Protein AF-A0A433BZ21-F1 (afdb_monomer)

Sequence (227 aa):
MKMHNERLARRAALKAALAFAAAGSLPGCGLFTRRPSPVCPNSPEVSRIGTPLTIDAHCHVFNGSDLQVNGFVTQILARQSGAIGIGARAIGPLLQGLGWTLAPSGQAERQKLVELGRDLQSCAPEEHGRRLQNLRDEAYKAGRSTLQMALANSPELQQFKQQMQIQGMDLNMDAVSLARLQLIGDIERLAPTASEYKQSRAGSDIRLMAHQRSAQGIEVAPEKWSS

Solvent-accessible surface area (backbone atoms only — not comparable to full-atom values): 13836 Å² total; per-residue (Å²): 126,71,75,63,55,57,59,52,53,52,53,52,51,52,53,51,53,52,53,57,54,49,64,74,63,60,83,78,80,88,83,80,84,81,80,93,79,70,93,30,96,65,38,88,83,59,63,68,92,89,63,89,86,79,80,90,72,91,69,87,81,68,54,37,82,80,45,56,43,29,56,51,26,49,65,54,45,30,67,40,76,66,70,59,8,48,50,26,55,70,43,15,63,52,52,30,56,45,32,61,73,64,52,69,52,72,66,58,47,51,52,52,51,53,53,50,49,60,56,44,50,72,50,49,68,67,59,51,51,53,49,53,49,49,53,47,36,52,53,41,44,52,50,51,54,48,53,49,48,45,51,71,68,31,65,68,57,44,51,52,53,51,49,45,68,73,71,43,83,62,92,80,62,51,74,61,58,49,51,51,52,48,50,53,54,50,62,73,63,53,53,91,42,50,66,55,39,50,53,54,50,71,72,46,72,79,63,78,72,71,70,66,71,81,73,67,78,83,80,74,76,83,83,82,80,80,131

Foldseek 3Di:
DVVVVVVVVVVVVVVVVVVVVVVVVPDDDDPPDDDDDDQAPQDPPGDDDPDDPDDPDPDDPDQLVVDLQLCCLQVPQLPDDDPRVLLSNLCSVLVSQCSNPQRDDPVVVVVVSVVVRVVSNVPDPVVVVVVVQVVQFVSVQSSLVSSVVSCVPDPVLVVLVVCCVVVPPDPPDDSSSVSSVVSSVCSVPQDNGPVVNVVVVVVPPCPPPPPVVVPDDPPPDDDDDDD

Mean predicted aligned error: 13.94 Å

pLDDT: mean 72.66, std 15.33, range [39.75, 93.88]

Structure (mmCIF, N/CA/C/O backbone):
data_AF-A0A433BZ21-F1
#
_entry.id   AF-A0A433BZ21-F1
#
loop_
_atom_site.group_PDB
_atom_site.id
_atom_site.type_symbol
_atom_site.label_atom_id
_atom_site.label_alt_id
_atom_site.label_comp_id
_atom_site.label_asym_id
_atom_site.label_entity_id
_atom_site.label_seq_id
_atom_site.pdbx_PDB_ins_code
_atom_site.Cartn_x
_atom_site.Cartn_y
_atom_site.Cartn_z
_atom_site.occupancy
_atom_site.B_iso_or_equiv
_atom_site.auth_seq_id
_atom_site.auth_comp_id
_atom_site.auth_asym_id
_atom_site.auth_atom_id
_atom_site.pdbx_PDB_model_num
ATOM 1 N N . MET A 1 1 ? -31.640 -50.778 13.784 1.00 55.94 1 MET A N 1
ATOM 2 C CA . MET A 1 1 ? -30.882 -49.506 13.915 1.00 55.94 1 MET A CA 1
ATOM 3 C C . MET A 1 1 ? -29.440 -49.517 13.374 1.00 55.94 1 MET A C 1
ATOM 5 O O . MET A 1 1 ? -28.873 -48.441 13.279 1.00 55.94 1 MET A O 1
ATOM 9 N N . LYS A 1 2 ? -28.835 -50.646 12.952 1.00 54.22 2 LYS A N 1
ATOM 10 C CA . LYS A 1 2 ? -27.444 -50.656 12.426 1.00 54.22 2 LYS A CA 1
ATOM 11 C C . LYS A 1 2 ? -27.272 -50.107 10.994 1.00 54.22 2 LYS A C 1
ATOM 13 O O . LYS A 1 2 ? -26.268 -49.466 10.718 1.00 54.22 2 LYS A O 1
ATOM 18 N N . MET A 1 3 ? -28.267 -50.250 10.112 1.00 54.97 3 MET A N 1
ATOM 19 C CA . MET A 1 3 ? -28.145 -49.832 8.699 1.00 54.97 3 MET A CA 1
ATOM 20 C C . MET A 1 3 ? -28.116 -48.309 8.459 1.00 54.97 3 MET A C 1
ATOM 22 O O . MET A 1 3 ? -27.710 -47.864 7.386 1.00 54.97 3 MET A O 1
ATOM 26 N N . HIS A 1 4 ? -28.539 -47.485 9.425 1.00 59.00 4 HIS A N 1
ATOM 27 C CA . HIS A 1 4 ? -28.580 -46.029 9.237 1.00 59.00 4 HIS A CA 1
ATOM 28 C C . HIS A 1 4 ? -27.201 -45.364 9.409 1.00 59.00 4 HIS A C 1
ATOM 30 O O . HIS A 1 4 ? -26.922 -4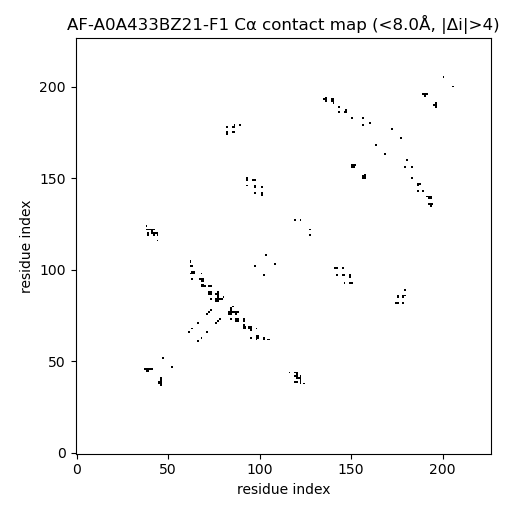4.360 8.749 1.00 59.00 4 HIS A O 1
ATOM 36 N N . ASN A 1 5 ? -26.317 -45.965 10.217 1.00 64.00 5 ASN A N 1
ATOM 37 C CA . ASN A 1 5 ? -24.967 -45.455 10.475 1.00 64.00 5 ASN A CA 1
ATOM 38 C C . ASN A 1 5 ? -24.015 -45.656 9.289 1.00 64.00 5 ASN A C 1
ATOM 40 O O . ASN A 1 5 ? -23.209 -44.775 8.995 1.00 64.00 5 ASN A O 1
ATOM 44 N N . GLU A 1 6 ? -24.149 -46.753 8.541 1.00 71.00 6 GLU A N 1
ATOM 45 C CA . GLU A 1 6 ? -23.286 -47.026 7.382 1.00 71.00 6 GLU A CA 1
ATOM 46 C C . GLU A 1 6 ? -23.509 -46.027 6.238 1.00 71.00 6 GLU A C 1
ATOM 48 O O . GLU A 1 6 ? -22.564 -45.602 5.568 1.00 71.00 6 GLU A O 1
ATOM 53 N N . ARG A 1 7 ? -24.754 -45.571 6.043 1.00 72.50 7 ARG A N 1
ATOM 54 C CA . ARG A 1 7 ? -25.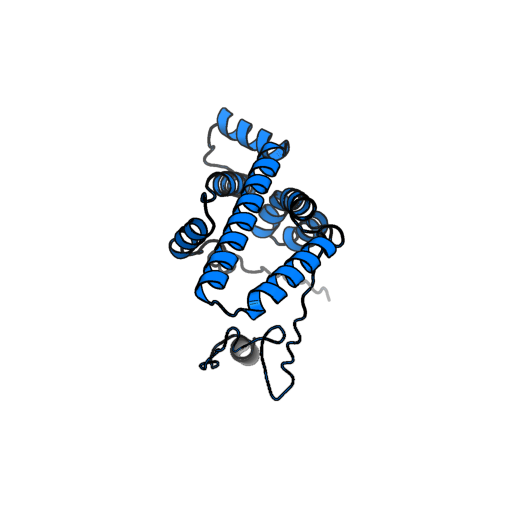087 -44.566 5.019 1.00 72.50 7 ARG A CA 1
ATOM 55 C C . ARG A 1 7 ? -24.524 -43.182 5.356 1.00 72.50 7 ARG A C 1
ATOM 57 O O . ARG A 1 7 ? -24.105 -42.464 4.447 1.00 72.50 7 ARG A O 1
ATOM 64 N N . LEU A 1 8 ? -24.494 -42.814 6.639 1.00 73.81 8 LEU A N 1
ATOM 65 C CA . LEU A 1 8 ? -23.914 -41.552 7.111 1.00 73.81 8 LEU A CA 1
ATOM 66 C C . LEU A 1 8 ? -22.383 -41.572 7.007 1.00 73.81 8 LEU A C 1
ATOM 68 O O . LEU A 1 8 ? -21.804 -40.632 6.461 1.00 73.81 8 LEU A O 1
ATOM 72 N N . ALA A 1 9 ? -21.743 -42.675 7.410 1.00 76.94 9 ALA A N 1
ATOM 73 C CA . ALA A 1 9 ? -20.295 -42.853 7.303 1.00 76.94 9 ALA A CA 1
ATOM 74 C C . ALA A 1 9 ? -19.806 -42.810 5.843 1.00 76.94 9 ALA A C 1
ATOM 76 O O . ALA A 1 9 ? -18.832 -42.127 5.530 1.00 76.94 9 ALA A O 1
ATOM 77 N N . ARG A 1 10 ? -20.532 -43.450 4.914 1.00 77.81 10 ARG A N 1
ATOM 78 C CA . ARG A 1 10 ? -20.194 -43.440 3.480 1.00 77.81 10 ARG A CA 1
ATOM 79 C C . ARG A 1 10 ? -20.296 -42.044 2.858 1.00 77.81 10 ARG A C 1
ATOM 81 O O . ARG A 1 10 ? -19.448 -41.666 2.053 1.00 77.81 10 ARG A O 1
ATOM 88 N N . ARG A 1 11 ? -21.313 -41.260 3.233 1.00 76.69 11 ARG A N 1
ATOM 89 C CA . ARG A 1 11 ? -21.468 -39.870 2.763 1.00 76.69 11 ARG A CA 1
ATOM 90 C C . ARG A 1 11 ? -20.394 -38.948 3.342 1.00 76.69 11 ARG A C 1
ATOM 92 O O . ARG A 1 11 ? -19.911 -38.082 2.619 1.00 76.69 11 ARG A O 1
ATOM 99 N N . ALA A 1 12 ? -20.002 -39.142 4.601 1.00 75.69 12 ALA A N 1
ATOM 100 C CA . ALA A 1 12 ? -18.903 -38.400 5.216 1.00 75.69 12 ALA A CA 1
ATOM 101 C C . ALA A 1 12 ? -17.559 -38.709 4.533 1.00 75.69 12 ALA A C 1
ATOM 103 O O . ALA A 1 12 ? -16.829 -37.785 4.181 1.00 75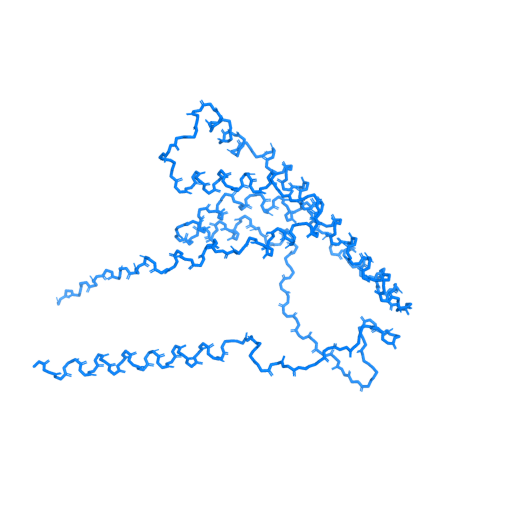.69 12 ALA A O 1
ATOM 104 N N . ALA A 1 13 ? -17.284 -39.985 4.245 1.00 79.56 13 ALA A N 1
ATOM 105 C CA . ALA A 1 13 ? -16.077 -40.407 3.535 1.00 79.56 13 ALA A CA 1
ATOM 106 C C . ALA A 1 13 ? -16.004 -39.846 2.101 1.00 79.56 13 ALA A C 1
ATOM 108 O O . ALA A 1 13 ? -14.962 -39.345 1.690 1.00 79.56 13 ALA A O 1
ATOM 109 N N . LEU A 1 14 ? -17.119 -39.853 1.357 1.00 78.94 14 LEU A N 1
ATOM 110 C CA . LEU A 1 14 ? -17.184 -39.268 0.009 1.00 78.94 14 LEU A CA 1
ATOM 111 C C . LEU A 1 14 ? -16.965 -37.749 0.013 1.00 78.94 14 LEU A C 1
ATOM 113 O O . LEU A 1 14 ? -16.258 -37.234 -0.849 1.00 78.94 14 LEU A O 1
ATOM 117 N N . LYS A 1 15 ? -17.525 -37.031 0.995 1.00 79.00 15 LYS A N 1
ATOM 118 C CA . LYS A 1 15 ? -17.296 -35.585 1.155 1.00 79.00 15 LYS A CA 1
ATOM 119 C C . LYS A 1 15 ? -15.843 -35.274 1.518 1.00 79.00 15 LYS A C 1
ATOM 121 O O . LYS A 1 15 ? -15.283 -34.327 0.975 1.00 79.00 15 LYS A O 1
ATOM 126 N N . ALA A 1 16 ? -15.227 -36.082 2.380 1.00 73.56 16 ALA A N 1
ATOM 127 C CA . ALA A 1 16 ? -13.814 -35.943 2.722 1.00 73.56 16 ALA A CA 1
ATOM 128 C C . ALA A 1 16 ? -12.914 -36.190 1.499 1.00 73.56 16 ALA A C 1
ATOM 130 O O . ALA A 1 16 ? -12.033 -35.384 1.219 1.00 73.56 16 ALA A O 1
ATOM 131 N N . ALA A 1 17 ? -13.182 -37.238 0.715 1.00 72.81 17 ALA A N 1
ATOM 132 C CA . ALA A 1 17 ? -12.420 -37.542 -0.497 1.00 72.81 17 ALA A CA 1
ATOM 133 C C . ALA A 1 17 ? -12.512 -36.424 -1.553 1.00 72.81 17 ALA A C 1
ATOM 135 O O . ALA A 1 17 ? -11.497 -36.038 -2.130 1.00 72.81 17 ALA A O 1
ATOM 136 N N . LEU A 1 18 ? -13.704 -35.851 -1.761 1.00 70.06 18 LEU A N 1
ATOM 137 C CA . LEU A 1 18 ? -13.898 -34.709 -2.663 1.00 70.06 18 LEU A CA 1
ATOM 138 C C . LEU A 1 18 ? -13.194 -33.437 -2.167 1.00 70.06 18 LEU A C 1
ATOM 140 O O . LEU A 1 18 ? -12.632 -32.708 -2.979 1.00 70.06 18 LEU A O 1
ATOM 144 N N . ALA A 1 19 ? -13.174 -33.188 -0.854 1.00 66.06 19 ALA A N 1
ATOM 145 C CA . ALA A 1 19 ? -12.464 -32.047 -0.276 1.00 66.06 19 ALA A CA 1
ATOM 146 C C . ALA A 1 19 ? -10.936 -32.171 -0.429 1.00 66.06 19 ALA A C 1
ATOM 148 O O . ALA A 1 19 ? -10.277 -31.191 -0.770 1.00 66.06 19 ALA A O 1
ATOM 149 N N . PHE A 1 20 ? -10.376 -33.373 -0.252 1.00 63.97 20 PHE A N 1
ATOM 150 C CA . PHE A 1 20 ? -8.946 -33.622 -0.468 1.00 63.97 20 PHE A CA 1
ATOM 151 C C . PHE A 1 20 ? -8.551 -33.560 -1.950 1.00 63.97 20 PHE A C 1
ATOM 153 O O . PHE A 1 20 ? -7.502 -33.008 -2.275 1.00 63.97 20 PHE A O 1
ATOM 160 N N . ALA A 1 21 ? -9.400 -34.054 -2.857 1.00 59.75 21 ALA A N 1
ATOM 161 C CA . ALA A 1 21 ? -9.164 -33.952 -4.298 1.00 59.75 21 ALA A CA 1
ATOM 162 C C . ALA A 1 21 ? -9.232 -32.496 -4.793 1.00 59.75 21 ALA A C 1
ATOM 164 O O . ALA A 1 21 ? -8.367 -32.066 -5.551 1.00 59.75 21 ALA A O 1
ATOM 165 N N . ALA A 1 22 ? -10.203 -31.713 -4.309 1.00 58.50 22 ALA A N 1
ATOM 166 C CA . ALA A 1 22 ? -10.328 -30.296 -4.649 1.00 58.50 22 ALA A CA 1
ATOM 167 C C . ALA A 1 22 ? -9.190 -29.441 -4.058 1.00 58.50 22 ALA A C 1
ATOM 169 O O . ALA A 1 22 ? -8.760 -28.476 -4.687 1.00 58.50 22 ALA A O 1
ATOM 170 N N . ALA A 1 23 ? -8.653 -29.807 -2.889 1.00 56.72 23 ALA A N 1
ATOM 171 C CA . ALA A 1 23 ? -7.499 -29.132 -2.293 1.00 56.72 23 ALA A CA 1
ATOM 172 C C . ALA A 1 23 ? -6.192 -29.359 -3.079 1.00 56.72 23 ALA A C 1
ATOM 174 O O . ALA A 1 23 ? -5.307 -28.510 -3.036 1.00 56.72 23 ALA A O 1
ATOM 175 N N . GLY A 1 24 ? -6.081 -30.464 -3.826 1.00 54.41 24 GLY A N 1
ATOM 176 C CA . GLY A 1 24 ? -4.952 -30.727 -4.726 1.00 54.41 24 GLY A CA 1
ATOM 177 C C . GLY A 1 24 ? -5.045 -30.026 -6.089 1.00 54.41 24 GLY A C 1
ATOM 178 O O . GLY A 1 24 ? -4.041 -29.947 -6.794 1.00 54.41 24 GLY A O 1
ATOM 179 N N . SER A 1 25 ? -6.228 -29.519 -6.464 1.00 52.19 25 SER A N 1
ATOM 180 C CA . SER A 1 25 ? -6.505 -28.923 -7.782 1.00 52.19 25 SER A CA 1
ATOM 181 C C . SER A 1 25 ? -6.913 -27.447 -7.745 1.00 52.19 25 SER A C 1
ATOM 183 O O . SER A 1 25 ? -7.113 -26.853 -8.805 1.00 52.19 25 SER A O 1
ATOM 185 N N . LEU A 1 26 ? -7.044 -26.833 -6.565 1.00 51.03 26 LEU A N 1
ATOM 186 C CA . LEU A 1 26 ? -7.110 -25.375 -6.465 1.00 51.03 26 LEU A CA 1
ATOM 187 C C . LEU A 1 26 ? -5.694 -24.828 -6.738 1.00 51.03 26 LEU A C 1
ATOM 189 O O . LEU A 1 26 ? -4.740 -25.203 -6.058 1.00 51.03 26 LEU A O 1
ATOM 193 N N . PRO A 1 27 ? -5.521 -24.032 -7.799 1.00 50.81 27 PRO A N 1
ATOM 194 C CA . PRO A 1 27 ? -4.265 -23.910 -8.521 1.00 50.81 27 PRO A CA 1
ATOM 195 C C . PRO A 1 27 ? -3.257 -23.073 -7.735 1.00 50.81 27 PRO A C 1
ATOM 197 O O . PRO A 1 27 ? -3.529 -21.933 -7.371 1.00 50.81 27 PRO A O 1
ATOM 200 N N . GLY A 1 28 ? -2.059 -23.610 -7.524 1.00 50.56 28 GLY A N 1
ATOM 201 C CA . GLY A 1 28 ? -0.950 -22.800 -7.036 1.00 50.56 28 GLY A CA 1
ATOM 202 C C . GLY A 1 28 ? 0.257 -23.608 -6.587 1.00 50.56 28 GLY A C 1
ATOM 203 O O . GLY A 1 28 ? 0.399 -23.916 -5.413 1.00 50.56 28 GLY A O 1
ATOM 204 N N . CYS A 1 29 ? 1.183 -23.857 -7.513 1.00 52.25 29 CYS A N 1
ATOM 205 C CA . CYS A 1 29 ? 2.619 -23.961 -7.206 1.00 52.25 29 CYS A CA 1
ATOM 206 C C . CYS A 1 29 ? 3.206 -25.274 -6.640 1.00 52.25 29 CYS A C 1
ATOM 208 O O . CYS A 1 29 ? 4.316 -25.238 -6.120 1.00 52.25 29 CYS A O 1
ATOM 210 N N . GLY A 1 30 ? 2.576 -26.442 -6.802 1.00 47.75 30 GLY A N 1
ATOM 211 C CA . GLY A 1 30 ? 3.192 -27.714 -6.365 1.00 47.75 30 GLY A CA 1
ATOM 212 C C . GLY A 1 30 ? 4.237 -28.324 -7.322 1.00 47.75 30 GLY A C 1
ATOM 213 O O . GLY A 1 30 ? 5.209 -28.925 -6.877 1.00 47.75 30 GLY A O 1
ATOM 214 N N . LEU A 1 31 ? 4.059 -28.173 -8.642 1.00 53.06 31 LEU A N 1
ATOM 215 C CA . LEU A 1 31 ? 4.853 -28.878 -9.674 1.00 53.06 31 LEU A CA 1
ATOM 216 C C . LEU A 1 31 ? 5.542 -27.932 -10.681 1.00 53.06 31 LEU A C 1
ATOM 218 O O . LEU A 1 31 ? 6.129 -28.376 -11.666 1.00 53.06 31 LEU A O 1
ATOM 222 N N . PHE A 1 32 ? 5.510 -26.621 -10.420 1.00 47.88 32 PHE A N 1
ATOM 223 C CA . PHE A 1 32 ? 6.107 -25.580 -11.263 1.00 47.88 32 PHE A CA 1
ATOM 224 C C . PHE A 1 32 ? 7.545 -25.264 -10.832 1.00 47.88 32 PHE A C 1
ATOM 226 O O . PHE A 1 32 ? 7.843 -24.194 -10.308 1.00 47.88 32 PHE A O 1
ATOM 233 N N . THR A 1 33 ? 8.461 -26.202 -11.057 1.00 58.97 33 THR A N 1
ATOM 234 C CA . THR A 1 33 ? 9.902 -25.984 -10.876 1.00 58.97 33 THR A CA 1
ATOM 235 C C . THR A 1 33 ? 10.608 -25.929 -12.232 1.00 58.97 33 THR A C 1
ATOM 237 O O . THR A 1 33 ? 11.111 -26.943 -12.703 1.00 58.97 33 THR A O 1
ATOM 240 N N . ARG A 1 34 ? 10.639 -24.740 -12.871 1.00 48.78 34 ARG A N 1
ATOM 241 C CA . ARG A 1 34 ? 11.673 -24.215 -13.818 1.00 48.78 34 ARG A CA 1
ATOM 242 C C . ARG A 1 34 ? 11.108 -23.066 -14.661 1.00 48.78 34 ARG A C 1
ATOM 244 O O . ARG A 1 34 ? 9.951 -23.108 -15.043 1.00 48.78 34 ARG A O 1
ATOM 251 N N . ARG A 1 35 ? 11.869 -22.081 -15.135 1.00 52.66 35 ARG A N 1
ATOM 252 C CA . ARG A 1 35 ? 13.060 -21.336 -14.674 1.00 52.66 35 ARG A CA 1
ATOM 253 C C . ARG A 1 35 ? 12.881 -19.994 -15.420 1.00 52.66 35 ARG A C 1
ATOM 255 O O . ARG A 1 35 ? 13.069 -19.991 -16.635 1.00 52.66 35 ARG A O 1
ATOM 262 N N . PRO A 1 36 ? 12.416 -18.905 -14.787 1.00 54.38 36 PRO A N 1
ATOM 263 C CA . PRO A 1 36 ? 12.226 -17.642 -15.492 1.00 54.38 36 PRO A CA 1
ATOM 264 C C . PRO A 1 36 ? 13.575 -16.946 -15.686 1.00 54.38 36 PRO A C 1
ATOM 266 O O . PRO A 1 36 ? 14.290 -16.702 -14.721 1.00 54.38 36 PRO A O 1
ATOM 269 N N . SER A 1 37 ? 13.925 -16.636 -16.930 1.00 53.91 37 SER A N 1
ATOM 270 C CA . SER A 1 37 ? 14.898 -15.598 -17.297 1.00 53.91 37 SER A CA 1
ATOM 271 C C . SER A 1 37 ? 14.795 -15.436 -18.815 1.00 53.91 37 SER A C 1
ATOM 273 O O . SER A 1 37 ? 14.956 -16.443 -19.510 1.00 53.91 37 SER A O 1
ATOM 275 N N . PRO A 1 38 ? 14.458 -14.248 -19.350 1.00 54.09 38 PRO A N 1
ATOM 276 C CA . PRO A 1 38 ? 15.335 -13.096 -19.136 1.00 54.09 38 PRO A CA 1
ATOM 277 C C . PRO A 1 38 ? 14.652 -11.725 -18.969 1.00 54.09 38 PRO A C 1
ATOM 279 O O . PRO A 1 38 ? 13.695 -11.386 -19.660 1.00 54.09 38 PRO A O 1
ATOM 282 N N . VAL A 1 39 ? 15.222 -10.897 -18.088 1.00 53.50 39 VAL A N 1
ATOM 283 C CA . VAL A 1 39 ? 14.921 -9.462 -17.990 1.00 53.50 39 VAL A CA 1
ATOM 284 C C . VAL A 1 39 ? 15.774 -8.744 -19.041 1.00 53.50 39 VAL A C 1
ATOM 286 O O . VAL A 1 39 ? 16.975 -8.575 -18.862 1.00 53.50 39 VAL A O 1
ATOM 289 N N . CYS A 1 40 ? 15.109 -8.395 -20.146 1.00 58.06 40 CYS A N 1
ATOM 290 C CA . CYS A 1 40 ? 15.521 -7.498 -21.233 1.00 58.06 40 CYS A CA 1
ATOM 291 C C . CYS A 1 40 ? 16.719 -7.884 -22.134 1.00 58.06 40 CYS A C 1
ATOM 293 O O . CYS A 1 40 ? 17.628 -7.086 -22.265 1.00 58.06 40 CYS A O 1
ATOM 295 N N . PRO A 1 41 ? 16.750 -8.977 -22.914 1.00 61.41 41 PRO A N 1
ATOM 296 C CA . PRO A 1 41 ? 17.862 -9.197 -23.858 1.00 61.41 41 PRO A CA 1
ATOM 297 C C . PRO A 1 41 ? 17.821 -8.298 -25.132 1.00 61.41 41 PRO A C 1
ATOM 299 O O . PRO A 1 41 ? 18.088 -8.779 -26.225 1.00 61.41 41 PRO A O 1
ATOM 302 N N . ASN A 1 42 ? 17.529 -6.995 -24.980 1.00 54.88 42 ASN A N 1
ATOM 303 C CA . ASN A 1 42 ? 17.360 -5.888 -25.953 1.00 54.88 42 ASN A CA 1
ATOM 304 C C . ASN A 1 42 ? 15.914 -5.536 -26.398 1.00 54.88 42 ASN A C 1
ATOM 306 O O . ASN A 1 42 ? 15.713 -4.926 -27.440 1.00 54.88 42 ASN A O 1
ATOM 310 N N . SER A 1 43 ? 14.924 -5.883 -25.563 1.00 53.53 43 SER A N 1
ATOM 311 C CA . SER A 1 43 ? 13.570 -5.293 -25.396 1.00 53.53 43 SER A CA 1
ATOM 312 C C . SER A 1 43 ? 12.804 -4.719 -26.615 1.00 53.53 43 SER A C 1
ATOM 314 O O . SER A 1 43 ? 13.073 -3.607 -27.061 1.00 53.53 43 SER A O 1
ATOM 316 N N . PRO A 1 44 ? 11.691 -5.364 -27.017 1.00 60.56 44 PRO A N 1
ATOM 317 C CA . PRO A 1 44 ? 10.483 -4.656 -27.475 1.00 60.56 44 PRO A CA 1
ATOM 318 C C . PRO A 1 44 ? 9.331 -4.751 -26.441 1.00 60.56 44 PRO A C 1
ATOM 320 O O . PRO A 1 44 ? 8.281 -5.329 -26.694 1.00 60.56 44 PRO A O 1
ATOM 323 N N . GLU A 1 45 ? 9.585 -4.190 -25.252 1.00 56.97 45 GLU A N 1
ATOM 324 C CA . GLU A 1 45 ? 8.772 -4.046 -24.019 1.00 56.97 45 GLU A CA 1
ATOM 325 C C . GLU A 1 45 ? 8.612 -5.220 -23.038 1.00 56.97 45 GLU A C 1
ATOM 327 O O . GLU A 1 45 ? 8.305 -4.946 -21.885 1.00 56.97 45 GLU A O 1
ATOM 332 N N . VAL A 1 46 ? 8.954 -6.477 -23.350 1.00 52.72 46 VAL A N 1
ATOM 333 C CA . VAL A 1 46 ? 9.189 -7.494 -22.276 1.00 52.72 46 VAL A CA 1
ATOM 334 C C . VAL A 1 46 ? 10.110 -8.645 -22.717 1.00 52.72 46 VAL A C 1
ATOM 336 O O . VAL A 1 46 ? 10.893 -9.158 -21.924 1.00 52.72 46 VAL A O 1
ATOM 339 N N . SER A 1 47 ? 10.108 -8.958 -24.018 1.00 52.88 47 SER A N 1
ATOM 340 C CA . SER A 1 47 ? 10.961 -9.900 -24.775 1.00 52.88 47 SER A CA 1
ATOM 341 C C . SER A 1 47 ? 10.352 -11.276 -25.085 1.00 52.88 47 SER A C 1
ATOM 343 O O . SER A 1 47 ? 10.447 -12.218 -24.301 1.00 52.88 47 SER A O 1
ATOM 345 N N . ARG A 1 48 ? 9.920 -11.449 -26.345 1.00 56.16 48 ARG A N 1
ATOM 346 C CA . ARG A 1 48 ? 10.467 -12.539 -27.165 1.00 56.16 48 ARG A CA 1
ATOM 347 C C . ARG A 1 48 ? 10.563 -12.205 -28.645 1.00 56.16 48 ARG A C 1
ATOM 349 O O . ARG A 1 48 ? 9.624 -11.722 -29.267 1.00 56.16 48 ARG A O 1
ATOM 356 N N . ILE A 1 49 ? 11.714 -12.605 -29.173 1.00 58.22 49 ILE A N 1
ATOM 357 C CA . ILE A 1 49 ? 12.029 -12.766 -30.585 1.00 58.22 49 ILE A CA 1
ATOM 358 C C . ILE A 1 49 ? 11.615 -14.202 -30.951 1.00 58.22 49 ILE A C 1
ATOM 360 O O . ILE A 1 49 ? 12.216 -15.160 -30.464 1.00 58.22 49 ILE A O 1
ATOM 364 N N . GLY A 1 50 ? 10.530 -14.339 -31.724 1.00 58.09 50 GLY A N 1
ATOM 365 C CA . GLY A 1 50 ? 10.078 -15.595 -32.344 1.00 58.09 50 GLY A CA 1
ATOM 366 C C . GLY A 1 50 ? 8.604 -15.997 -32.159 1.00 58.09 50 GLY A C 1
ATOM 367 O O . GLY A 1 50 ? 8.083 -16.657 -33.049 1.00 58.09 50 GLY A O 1
ATOM 368 N N . THR A 1 51 ? 7.902 -15.627 -31.073 1.00 56.50 51 THR A N 1
ATOM 369 C CA . THR A 1 51 ? 6.517 -16.114 -30.807 1.00 56.50 51 THR A CA 1
ATOM 370 C C . THR A 1 51 ? 5.733 -15.285 -29.780 1.00 56.50 51 THR A C 1
ATOM 372 O O . THR A 1 51 ? 6.366 -14.723 -28.879 1.00 56.50 51 THR A O 1
ATOM 375 N N . PRO A 1 52 ? 4.377 -15.290 -29.848 1.00 55.78 52 PRO A N 1
ATOM 376 C CA . PRO A 1 52 ? 3.522 -14.432 -29.028 1.00 55.78 52 PRO A CA 1
ATOM 377 C C . PRO A 1 52 ? 3.535 -14.841 -27.549 1.00 55.78 52 PRO A C 1
ATOM 379 O O . PRO A 1 52 ? 2.984 -15.871 -27.158 1.00 55.78 52 PRO A O 1
ATOM 382 N N . LEU A 1 53 ? 4.152 -14.002 -26.711 1.00 54.09 53 LEU A N 1
ATOM 383 C CA . LEU A 1 53 ? 3.957 -14.041 -25.264 1.00 54.09 53 LEU A CA 1
ATOM 384 C C . LEU A 1 53 ? 2.553 -13.500 -24.968 1.00 54.09 53 LEU A C 1
ATOM 386 O O . LEU A 1 53 ? 2.324 -12.298 -25.056 1.00 54.09 53 LEU A O 1
ATOM 390 N N . THR A 1 54 ? 1.621 -14.395 -24.639 1.00 50.84 54 THR A N 1
ATOM 391 C CA . THR A 1 54 ? 0.241 -14.032 -24.287 1.00 50.84 54 THR A CA 1
ATOM 392 C C . THR A 1 54 ? 0.069 -14.211 -22.788 1.00 50.84 54 THR A C 1
ATOM 394 O O . THR A 1 54 ? 0.074 -15.335 -22.288 1.00 50.84 54 THR A O 1
ATOM 397 N N . ILE A 1 55 ? -0.029 -13.096 -22.072 1.00 55.41 55 ILE A N 1
ATOM 398 C CA . ILE A 1 55 ? -0.371 -13.077 -20.653 1.00 55.41 55 ILE A CA 1
ATOM 399 C C . ILE A 1 55 ? -1.799 -12.548 -20.580 1.00 55.41 55 ILE A C 1
ATOM 401 O O . ILE A 1 55 ? -2.022 -11.348 -20.719 1.00 55.41 55 ILE A O 1
ATOM 405 N N . ASP A 1 56 ? -2.761 -13.452 -20.404 1.00 46.31 56 ASP A N 1
ATOM 406 C CA . ASP A 1 56 ? -4.137 -13.077 -20.083 1.00 46.31 56 ASP A CA 1
ATOM 407 C C . ASP A 1 56 ? -4.200 -12.736 -18.590 1.00 46.31 56 ASP A C 1
ATOM 409 O O . ASP A 1 56 ? -4.404 -13.591 -17.725 1.00 46.31 56 ASP A O 1
ATOM 413 N N . ALA A 1 57 ? -3.875 -11.483 -18.278 1.00 52.25 57 ALA A N 1
ATOM 414 C CA . ALA A 1 57 ? -3.988 -10.958 -16.932 1.00 52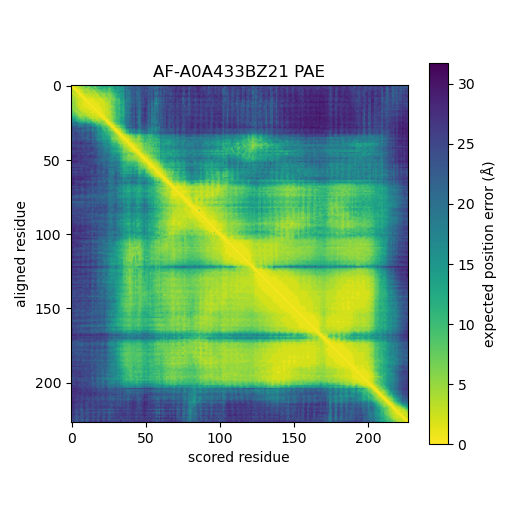.25 57 ALA A CA 1
ATOM 415 C C . ALA A 1 57 ? -5.378 -10.344 -16.771 1.00 52.25 57 ALA A C 1
ATOM 417 O O . ALA A 1 57 ? -5.628 -9.207 -17.177 1.00 52.25 57 ALA A O 1
ATOM 418 N N . HIS A 1 58 ? -6.278 -11.095 -16.139 1.00 43.84 58 HIS A N 1
ATOM 419 C CA . HIS A 1 58 ? -7.550 -10.554 -15.687 1.00 43.84 58 HIS A CA 1
ATOM 420 C C . HIS A 1 58 ? -7.308 -9.649 -14.473 1.00 43.84 58 HIS A C 1
ATOM 422 O O . HIS A 1 58 ? -7.378 -10.072 -13.318 1.00 43.84 58 HIS A O 1
ATOM 428 N N . CYS A 1 59 ? -6.967 -8.394 -14.746 1.00 50.34 59 CYS A N 1
ATOM 429 C CA . CYS A 1 59 ? -6.753 -7.378 -13.729 1.00 50.34 59 CYS A CA 1
ATOM 430 C C . CYS A 1 59 ? -7.991 -6.491 -13.634 1.00 50.34 59 CYS A C 1
ATOM 432 O O . CYS A 1 59 ? -8.315 -5.758 -14.566 1.00 50.34 59 CYS A O 1
ATOM 434 N N . HIS A 1 60 ? -8.649 -6.499 -12.477 1.00 49.59 60 HIS A N 1
ATOM 435 C CA . HIS A 1 60 ? -9.580 -5.431 -12.142 1.00 49.59 60 HIS A CA 1
ATOM 436 C C . HIS A 1 60 ? -8.769 -4.217 -11.688 1.00 49.59 60 HIS A C 1
ATOM 438 O O . HIS A 1 60 ? -8.342 -4.132 -10.535 1.00 49.59 60 HIS A O 1
ATOM 444 N N . VAL A 1 61 ? -8.517 -3.294 -12.615 1.00 55.44 61 VAL A N 1
ATOM 445 C CA . VAL A 1 61 ? -7.964 -1.982 -12.277 1.00 55.44 61 VAL A CA 1
ATOM 446 C C . VAL A 1 61 ? -9.119 -1.131 -11.781 1.00 55.44 61 VAL A C 1
ATOM 448 O O . VAL A 1 61 ? -9.877 -0.565 -12.561 1.00 55.44 61 VAL A O 1
ATOM 451 N N . PHE A 1 62 ? -9.277 -1.076 -10.466 1.00 56.62 62 PHE A N 1
ATOM 452 C CA . PHE A 1 62 ? -10.146 -0.088 -9.853 1.00 56.62 62 PHE A CA 1
ATOM 453 C C . PHE A 1 62 ? -9.348 1.208 -9.773 1.00 56.62 62 PHE A C 1
ATOM 455 O O . PHE A 1 62 ? -8.456 1.332 -8.931 1.00 56.62 62 PHE A O 1
ATOM 462 N N . ASN A 1 63 ? -9.649 2.183 -10.635 1.00 57.50 63 ASN A N 1
ATOM 463 C CA . ASN A 1 63 ? -9.325 3.551 -10.252 1.00 57.50 63 ASN A CA 1
ATOM 464 C C . ASN A 1 63 ? -10.140 3.807 -8.966 1.00 57.50 63 ASN A C 1
ATOM 466 O O . ASN A 1 63 ? -11.277 3.340 -8.849 1.00 57.50 63 ASN A O 1
ATOM 470 N N . GLY A 1 64 ? -9.569 4.449 -7.950 1.00 55.00 64 GLY A N 1
ATOM 471 C CA . GLY A 1 64 ? -10.252 4.590 -6.660 1.00 55.00 64 GLY A CA 1
ATOM 472 C C . GLY A 1 64 ? -11.651 5.222 -6.763 1.00 55.00 64 GLY A C 1
ATOM 473 O O . GLY A 1 64 ? -12.455 5.028 -5.856 1.00 55.00 64 GLY A O 1
ATOM 474 N N . SER A 1 65 ? -11.960 5.948 -7.846 1.00 61.75 65 SER A N 1
ATOM 475 C CA . SER A 1 65 ? -13.269 6.556 -8.110 1.00 61.75 65 SER A CA 1
ATOM 476 C C . SER A 1 65 ? -14.341 5.602 -8.661 1.00 61.75 65 SER A C 1
ATOM 478 O O . SER A 1 65 ? -15.516 5.839 -8.388 1.00 61.75 65 SER A O 1
ATOM 480 N N . ASP A 1 66 ? -13.984 4.532 -9.376 1.00 63.25 66 ASP A N 1
ATOM 481 C CA . ASP A 1 66 ? -14.950 3.625 -10.023 1.00 63.25 66 ASP A CA 1
ATOM 482 C C . ASP A 1 66 ? -15.583 2.658 -9.015 1.00 63.25 66 ASP A C 1
ATOM 484 O O . ASP A 1 66 ? -16.758 2.302 -9.115 1.00 63.25 66 ASP A O 1
ATOM 488 N N . LEU A 1 67 ? -14.803 2.239 -8.015 1.00 65.81 67 LEU A N 1
ATOM 489 C CA . LEU A 1 67 ? -15.272 1.400 -6.921 1.00 65.81 67 LEU A CA 1
ATOM 490 C C . LEU A 1 67 ? -15.206 2.199 -5.625 1.00 65.81 67 LEU A C 1
ATOM 492 O O . LEU A 1 67 ? -14.125 2.506 -5.129 1.00 65.81 67 LEU A O 1
ATOM 496 N N . GLN A 1 68 ? -16.366 2.482 -5.031 1.00 77.69 68 GLN A N 1
ATOM 497 C CA . GLN A 1 68 ? -16.430 3.037 -3.682 1.00 77.69 68 GLN A CA 1
ATOM 498 C C . GLN A 1 68 ? -15.827 2.024 -2.703 1.00 77.69 68 GLN A C 1
ATOM 500 O O . GLN A 1 68 ? -16.519 1.121 -2.233 1.00 77.69 68 GLN A O 1
ATOM 505 N N . VAL A 1 69 ? -14.529 2.154 -2.408 1.00 78.88 69 VAL A N 1
ATOM 506 C CA . VAL A 1 69 ? -13.789 1.222 -1.544 1.00 78.88 69 VAL A CA 1
ATOM 507 C C . VAL A 1 69 ? -14.478 1.098 -0.190 1.00 78.88 69 VAL A C 1
ATOM 509 O O . VAL A 1 69 ? -14.635 -0.014 0.309 1.00 78.88 69 VAL A O 1
ATOM 512 N N . ASN A 1 70 ? -14.988 2.201 0.368 1.00 81.75 70 ASN A N 1
ATOM 513 C CA . ASN A 1 70 ? -15.759 2.144 1.603 1.00 81.75 70 ASN A CA 1
ATOM 514 C C . ASN A 1 70 ? -17.037 1.324 1.411 1.00 81.75 70 ASN A C 1
ATOM 516 O O . ASN A 1 70 ? -17.319 0.455 2.225 1.00 81.75 70 ASN A O 1
ATOM 520 N N . GLY A 1 71 ? -17.783 1.544 0.326 1.00 81.25 71 GLY A N 1
ATOM 521 C CA . GLY A 1 71 ? -18.987 0.776 0.003 1.00 81.25 71 GLY A CA 1
ATOM 522 C C . GLY A 1 71 ? -18.700 -0.720 -0.117 1.00 81.25 71 GLY A C 1
ATOM 523 O O . GLY A 1 71 ? -19.344 -1.525 0.544 1.00 81.25 71 GLY A O 1
ATOM 524 N N . PHE A 1 72 ? -17.666 -1.106 -0.864 1.00 81.62 72 PHE A N 1
ATOM 525 C CA . PHE A 1 72 ? -17.256 -2.504 -0.997 1.00 81.62 72 PHE A CA 1
ATOM 526 C C . PHE A 1 72 ? -16.851 -3.116 0.352 1.00 81.62 72 PHE A C 1
ATOM 528 O O . PHE A 1 72 ? -17.357 -4.167 0.754 1.00 81.62 72 PHE A O 1
ATOM 53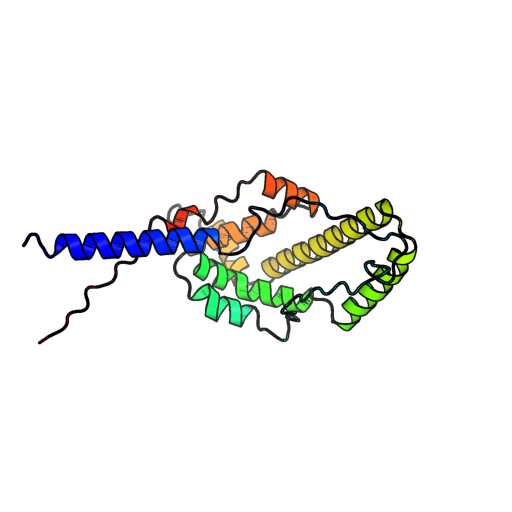5 N N . VAL A 1 73 ? -15.972 -2.442 1.095 1.00 80.62 73 VAL A N 1
ATOM 536 C CA . VAL A 1 73 ? -15.465 -2.930 2.383 1.00 80.62 73 VAL A CA 1
ATOM 537 C C . VAL A 1 73 ? -16.599 -3.021 3.414 1.00 80.62 73 VAL A C 1
ATOM 539 O O . VAL A 1 73 ? -16.712 -4.020 4.122 1.00 80.62 73 VAL A O 1
ATOM 542 N N . THR A 1 74 ? -17.491 -2.033 3.473 1.00 78.00 74 THR A N 1
ATOM 543 C CA . THR A 1 74 ? -18.600 -1.986 4.445 1.00 78.00 74 THR A CA 1
ATOM 544 C C . THR A 1 74 ? -19.826 -2.805 4.047 1.00 78.00 74 THR A C 1
ATOM 546 O O . THR A 1 74 ? -20.621 -3.160 4.914 1.00 78.00 74 THR A O 1
ATOM 549 N N . GLN A 1 75 ? -20.004 -3.148 2.773 1.00 82.00 75 GLN A N 1
ATOM 550 C CA . GLN A 1 75 ? -21.140 -3.966 2.340 1.00 82.00 75 GLN A CA 1
ATOM 551 C C . GLN A 1 75 ? -20.777 -5.437 2.166 1.00 82.00 75 GLN A C 1
ATOM 553 O O . GLN A 1 75 ? -21.650 -6.284 2.329 1.00 82.00 75 GLN A O 1
ATOM 558 N N . ILE A 1 76 ? -19.516 -5.764 1.872 1.00 81.38 76 ILE A N 1
ATOM 559 C CA . ILE A 1 76 ? -19.083 -7.146 1.633 1.00 81.38 76 ILE A CA 1
ATOM 560 C C . ILE A 1 76 ? -18.234 -7.651 2.795 1.00 81.38 76 ILE A C 1
ATOM 562 O O . ILE A 1 76 ? -18.619 -8.609 3.465 1.00 81.38 76 ILE A O 1
ATOM 566 N N . LEU A 1 77 ? -17.106 -6.999 3.086 1.00 77.00 77 LEU A N 1
ATOM 567 C CA . LEU A 1 77 ? -16.192 -7.479 4.130 1.00 77.00 77 LEU A CA 1
ATOM 568 C C . LEU A 1 77 ? -16.782 -7.305 5.531 1.00 77.00 77 LEU A C 1
ATOM 570 O O . LEU A 1 77 ? -16.671 -8.201 6.361 1.00 77.00 77 LEU A O 1
ATOM 574 N N . ALA A 1 78 ? -17.491 -6.208 5.780 1.00 80.38 78 ALA A N 1
ATOM 575 C CA . ALA A 1 78 ? -18.150 -5.953 7.057 1.00 80.38 78 ALA A CA 1
ATOM 576 C C . ALA A 1 78 ? -19.320 -6.900 7.369 1.00 80.38 78 ALA A C 1
ATOM 578 O O . ALA A 1 78 ? -19.724 -6.999 8.531 1.00 80.38 78 ALA A O 1
ATOM 579 N N . ARG A 1 79 ? -19.862 -7.606 6.366 1.00 83.94 79 ARG A N 1
ATOM 580 C CA . ARG A 1 79 ? -20.853 -8.670 6.590 1.00 83.94 79 ARG A CA 1
ATOM 581 C C . ARG A 1 79 ? -20.224 -9.951 7.132 1.00 83.94 79 ARG A C 1
ATOM 583 O O . ARG A 1 79 ? -20.956 -10.817 7.599 1.00 83.94 79 ARG A O 1
ATOM 590 N N . GLN A 1 80 ? -18.895 -10.082 7.099 1.00 78.31 80 GLN A N 1
ATOM 591 C CA . GLN A 1 80 ? -18.229 -11.189 7.774 1.00 78.31 80 GLN A CA 1
ATOM 592 C C . GLN A 1 80 ? -18.336 -11.021 9.292 1.00 78.31 80 GLN A C 1
ATOM 594 O O . GLN A 1 80 ? -18.156 -9.930 9.832 1.00 78.31 80 GLN A O 1
ATOM 599 N N . SER A 1 81 ? -18.642 -12.109 9.990 1.00 74.88 81 SER A N 1
ATOM 600 C CA . SER A 1 81 ? -18.662 -12.126 11.448 1.00 74.88 81 SER A CA 1
ATOM 601 C C . SER A 1 81 ? -17.245 -12.031 12.028 1.00 74.88 81 SER A C 1
ATOM 603 O O . SER A 1 81 ? -16.242 -12.314 11.367 1.00 74.88 81 SER A O 1
ATOM 605 N N . GLY A 1 82 ? -17.164 -11.608 13.290 1.00 77.12 82 GLY A N 1
ATOM 606 C CA . GLY A 1 82 ? -15.908 -11.530 14.031 1.00 77.12 82 GLY A CA 1
ATOM 607 C C . GLY A 1 82 ? -15.011 -10.354 13.634 1.00 77.12 82 GLY A C 1
ATOM 608 O O . GLY A 1 82 ? -15.465 -9.327 13.124 1.00 77.12 82 GLY A O 1
ATOM 609 N N . ALA A 1 83 ? -13.713 -10.505 13.906 1.00 67.12 83 ALA A N 1
ATOM 610 C CA . ALA A 1 83 ? -12.722 -9.434 13.800 1.00 67.12 83 ALA A CA 1
ATOM 611 C C . ALA A 1 83 ? -12.592 -8.847 12.384 1.00 67.12 83 ALA A C 1
ATOM 613 O O . ALA A 1 83 ? -12.317 -7.658 12.240 1.00 67.12 83 ALA A O 1
ATOM 614 N N . ILE A 1 84 ? -12.834 -9.646 11.339 1.00 70.94 84 ILE A N 1
ATOM 615 C CA . ILE A 1 84 ? -12.701 -9.208 9.943 1.00 70.94 84 ILE A CA 1
ATOM 616 C C . ILE A 1 84 ? -13.755 -8.158 9.598 1.00 70.94 84 ILE A C 1
ATOM 618 O O . ILE A 1 84 ? -13.406 -7.091 9.095 1.00 70.94 84 ILE A O 1
ATOM 622 N N . GLY A 1 85 ? -15.033 -8.414 9.892 1.00 74.12 85 GLY A N 1
ATOM 623 C CA . GLY A 1 85 ? -16.077 -7.452 9.544 1.00 74.12 85 GLY A CA 1
ATOM 624 C C . GLY A 1 85 ? -16.022 -6.183 10.388 1.00 74.12 85 GLY A C 1
ATOM 625 O O . GLY A 1 85 ? -16.342 -5.089 9.925 1.00 74.12 85 GLY A O 1
ATOM 626 N N . ILE A 1 86 ? -15.554 -6.322 11.624 1.00 71.31 86 ILE A N 1
ATOM 627 C CA . ILE A 1 86 ? -15.275 -5.207 12.520 1.00 71.31 86 ILE A CA 1
ATOM 628 C C . ILE A 1 86 ? -14.127 -4.342 11.980 1.00 71.31 86 ILE A C 1
ATOM 630 O O . ILE A 1 86 ? -14.294 -3.131 11.829 1.00 71.31 86 ILE A O 1
ATOM 634 N N . GLY A 1 87 ? -12.993 -4.963 11.646 1.00 72.12 87 GLY A N 1
ATOM 635 C CA . GLY A 1 87 ? -11.829 -4.279 11.089 1.00 72.12 87 GLY A CA 1
ATOM 636 C C . GLY A 1 87 ? -12.157 -3.594 9.767 1.00 72.12 87 GLY A C 1
ATOM 637 O O . GLY A 1 87 ? -11.820 -2.429 9.585 1.00 72.12 87 GLY A O 1
ATOM 638 N N . ALA A 1 88 ? -12.913 -4.266 8.895 1.00 76.94 88 ALA A N 1
ATOM 639 C CA . ALA A 1 88 ? -13.403 -3.716 7.635 1.00 76.94 88 ALA A CA 1
ATOM 640 C C . ALA A 1 88 ? -14.173 -2.397 7.832 1.00 76.94 88 ALA A C 1
ATOM 642 O O . ALA A 1 88 ? -13.876 -1.408 7.165 1.00 76.94 88 ALA A O 1
ATOM 643 N N . ARG A 1 89 ? -15.108 -2.336 8.792 1.00 75.56 89 ARG A N 1
ATOM 644 C CA . ARG A 1 89 ? -15.842 -1.092 9.099 1.00 75.56 89 ARG A CA 1
ATOM 645 C C . ARG A 1 89 ? -14.932 0.034 9.581 1.00 75.56 89 ARG A C 1
ATOM 647 O O . ARG A 1 89 ? -15.193 1.187 9.265 1.00 75.56 89 ARG A O 1
ATOM 654 N N . ALA A 1 90 ? -13.889 -0.295 10.340 1.00 72.25 90 ALA A N 1
ATOM 655 C CA . ALA A 1 90 ? -12.956 0.698 10.862 1.00 72.25 90 ALA A CA 1
ATOM 656 C C . ALA A 1 90 ? -12.026 1.261 9.773 1.00 72.25 90 ALA A C 1
ATOM 658 O O . ALA A 1 90 ? -11.720 2.449 9.789 1.00 72.25 90 ALA A O 1
ATOM 659 N N . ILE A 1 91 ? -11.592 0.430 8.820 1.00 78.25 91 ILE A N 1
ATOM 660 C CA . ILE A 1 91 ? -10.626 0.836 7.785 1.00 78.25 91 ILE A CA 1
ATOM 661 C C . ILE A 1 91 ? -11.278 1.351 6.500 1.00 78.25 91 ILE A C 1
ATOM 663 O O . ILE A 1 91 ? -10.616 2.045 5.738 1.00 78.25 91 ILE A O 1
ATOM 667 N N . GLY A 1 92 ? -12.546 1.025 6.234 1.00 81.19 92 GLY A N 1
ATOM 668 C CA . GLY A 1 92 ? -13.232 1.354 4.976 1.00 81.19 92 GLY A CA 1
ATOM 669 C C . GLY A 1 92 ? -13.117 2.828 4.556 1.00 81.19 92 GLY A C 1
ATOM 670 O O . GLY A 1 92 ? -12.662 3.089 3.439 1.00 81.19 92 GLY A O 1
ATOM 671 N N . PRO A 1 93 ? -13.441 3.797 5.435 1.00 77.25 93 PRO A N 1
ATOM 672 C CA . PRO A 1 93 ? -13.308 5.220 5.120 1.00 77.25 93 PRO A CA 1
ATOM 673 C C . PRO A 1 93 ? -11.857 5.653 4.873 1.00 77.25 93 PRO A C 1
ATOM 675 O O . PRO A 1 93 ? -11.593 6.396 3.927 1.00 77.25 93 PRO A O 1
ATOM 678 N N . LEU A 1 94 ? -10.908 5.140 5.669 1.00 79.19 94 LEU A N 1
ATOM 679 C CA . LEU A 1 94 ? -9.477 5.409 5.487 1.00 79.19 94 LEU A CA 1
ATOM 680 C C . LEU A 1 94 ? -8.998 4.909 4.119 1.00 79.19 94 LEU A C 1
ATOM 682 O O . LEU A 1 94 ? -8.347 5.644 3.381 1.00 79.19 94 LEU A O 1
ATOM 686 N N . LEU A 1 95 ? -9.355 3.673 3.759 1.00 80.81 95 LEU A N 1
ATOM 687 C CA . LEU A 1 95 ? -8.983 3.059 2.485 1.00 80.81 95 LEU A CA 1
ATOM 688 C C . LEU A 1 95 ? -9.594 3.787 1.287 1.00 80.81 95 LEU A C 1
ATOM 690 O O . LEU A 1 95 ? -8.930 3.915 0.262 1.00 80.81 95 LEU A O 1
ATOM 694 N N . GLN A 1 96 ? -10.821 4.297 1.407 1.00 79.94 96 GLN A N 1
ATOM 695 C CA . GLN A 1 96 ? -11.411 5.121 0.354 1.00 79.94 96 GLN A CA 1
ATOM 696 C C . GLN A 1 96 ? -10.667 6.444 0.175 1.00 79.94 96 GLN A C 1
ATOM 698 O O . GLN A 1 96 ? -10.326 6.793 -0.953 1.00 79.94 96 GLN A O 1
ATOM 703 N N . GLY A 1 97 ? -10.369 7.150 1.270 1.00 75.19 97 GLY A N 1
ATOM 704 C CA . GLY A 1 97 ? -9.585 8.385 1.215 1.00 75.19 97 GLY A CA 1
ATOM 705 C C . GLY A 1 97 ? -8.229 8.165 0.542 1.00 75.19 97 GLY A C 1
ATOM 706 O O . GLY A 1 97 ? -7.857 8.922 -0.354 1.00 75.19 97 GLY A O 1
ATOM 707 N N . LEU A 1 98 ? -7.545 7.075 0.901 1.00 75.25 98 LEU A N 1
ATOM 708 C CA . LEU A 1 98 ? -6.274 6.669 0.295 1.00 75.25 98 LEU A CA 1
ATOM 709 C C . LEU A 1 98 ? -6.414 6.358 -1.191 1.00 75.25 98 LEU A C 1
ATOM 711 O O . LEU A 1 98 ? -5.628 6.853 -1.993 1.00 75.25 98 LEU A O 1
ATOM 715 N N . GLY A 1 99 ? -7.420 5.565 -1.561 1.00 75.88 99 GLY A N 1
ATOM 716 C CA . GLY A 1 99 ? -7.674 5.192 -2.949 1.00 75.88 99 GLY A CA 1
ATOM 717 C C . GLY A 1 99 ? -7.901 6.402 -3.855 1.00 75.88 99 GLY A C 1
ATOM 718 O O . GLY A 1 99 ? -7.504 6.369 -5.014 1.00 75.88 99 GLY A O 1
ATOM 719 N N . TRP A 1 100 ? -8.488 7.480 -3.334 1.00 73.31 100 TRP A N 1
ATOM 720 C CA . TRP A 1 100 ? -8.744 8.706 -4.097 1.00 73.31 100 TRP A CA 1
ATOM 721 C C . TRP A 1 100 ? -7.552 9.656 -4.168 1.00 73.31 100 TRP A C 1
ATOM 723 O O . TRP A 1 100 ? -7.403 10.357 -5.162 1.00 73.31 100 TRP A O 1
ATOM 733 N N . THR A 1 101 ? -6.708 9.699 -3.136 1.00 72.81 101 THR A N 1
ATOM 734 C CA . THR A 1 101 ? -5.563 10.629 -3.104 1.00 72.81 101 THR A CA 1
ATOM 735 C C . THR A 1 101 ? -4.281 10.047 -3.678 1.00 72.81 101 THR A C 1
ATOM 737 O O . THR A 1 101 ? -3.467 10.800 -4.203 1.00 72.81 101 THR A O 1
ATOM 740 N N . LEU A 1 102 ? -4.075 8.733 -3.572 1.00 74.62 102 LEU A N 1
ATOM 741 C CA . LEU A 1 102 ? -2.809 8.102 -3.953 1.00 74.62 102 LEU A CA 1
ATOM 742 C C . LEU A 1 102 ? -2.834 7.415 -5.309 1.00 74.62 102 LEU A C 1
ATOM 744 O O . LEU A 1 102 ? -1.767 7.232 -5.895 1.00 74.62 102 LEU A O 1
ATOM 748 N N . ALA A 1 103 ? -4.003 6.983 -5.787 1.00 76.38 103 ALA A N 1
ATOM 749 C CA . ALA A 1 103 ? -4.064 6.308 -7.073 1.00 76.38 103 ALA A CA 1
ATOM 750 C C . ALA A 1 103 ? -3.668 7.309 -8.172 1.00 76.38 103 ALA A C 1
ATOM 752 O O . ALA A 1 103 ? -4.324 8.348 -8.303 1.00 76.38 103 ALA A O 1
ATOM 753 N N . PRO A 1 104 ? -2.603 7.044 -8.954 1.00 75.19 104 PRO A N 1
ATOM 754 C CA . PRO A 1 104 ? -2.279 7.902 -10.078 1.00 75.19 104 PRO A CA 1
ATOM 755 C C . PRO A 1 104 ? -3.452 7.904 -11.059 1.00 75.19 104 PRO A C 1
ATOM 757 O O . PRO A 1 104 ? -4.173 6.914 -11.202 1.00 75.19 104 PRO A O 1
ATOM 760 N N . SER A 1 105 ? -3.632 9.011 -11.775 1.00 82.12 105 SER A N 1
ATOM 761 C CA . SER A 1 105 ? -4.534 8.988 -12.922 1.00 82.12 105 SER A CA 1
ATOM 762 C C . SER A 1 105 ? -4.001 7.994 -13.956 1.00 82.12 105 SER A C 1
ATOM 764 O O . SER A 1 105 ? -2.786 7.836 -14.108 1.00 82.12 105 SER A O 1
ATOM 766 N N . GLY A 1 106 ? -4.891 7.365 -14.727 1.00 79.31 106 GLY A N 1
ATOM 767 C CA . GLY A 1 106 ? -4.462 6.455 -15.796 1.00 79.31 106 GLY A CA 1
ATOM 768 C C . GLY A 1 106 ? -3.532 7.132 -16.814 1.00 79.31 106 GLY A C 1
ATOM 769 O O . GLY A 1 106 ? -2.670 6.485 -17.401 1.00 79.31 106 GLY A O 1
ATOM 770 N N . GLN A 1 107 ? -3.645 8.455 -16.990 1.00 83.38 107 GLN A N 1
ATOM 771 C CA . GLN A 1 107 ? -2.722 9.231 -17.819 1.00 83.38 107 GLN A CA 1
ATOM 772 C C . GLN A 1 107 ? -1.327 9.345 -17.187 1.00 83.38 107 GLN A C 1
ATOM 774 O O . GLN A 1 107 ? -0.340 9.141 -17.891 1.00 83.38 107 GLN A O 1
ATOM 779 N N . ALA A 1 108 ? -1.240 9.635 -15.885 1.00 84.88 108 ALA A N 1
ATOM 780 C CA . ALA A 1 108 ? 0.030 9.699 -15.164 1.00 84.88 108 ALA A CA 1
ATOM 781 C C . ALA A 1 108 ? 0.718 8.325 -15.120 1.00 84.88 108 ALA A C 1
ATOM 783 O O . ALA A 1 108 ? 1.918 8.224 -15.372 1.00 84.88 108 ALA A O 1
ATOM 784 N N . GLU A 1 109 ? -0.048 7.255 -14.884 1.00 83.50 109 GLU A N 1
ATOM 785 C CA . GLU A 1 109 ? 0.459 5.883 -14.943 1.00 83.50 109 GLU A CA 1
ATOM 786 C C . GLU A 1 109 ? 0.973 5.544 -16.347 1.00 83.50 109 GLU A C 1
ATOM 788 O O . GLU A 1 109 ? 2.109 5.096 -16.496 1.00 83.50 109 GLU A O 1
ATOM 793 N N . ARG A 1 110 ? 0.196 5.842 -17.397 1.00 85.50 110 ARG A N 1
ATOM 794 C CA . ARG A 1 110 ? 0.614 5.607 -18.787 1.00 85.50 110 ARG A CA 1
ATOM 795 C C . ARG A 1 110 ? 1.886 6.376 -19.144 1.00 85.50 110 ARG A C 1
ATOM 797 O O . ARG A 1 110 ? 2.759 5.814 -19.797 1.00 85.50 110 ARG A O 1
ATOM 804 N N . GLN A 1 111 ? 2.018 7.631 -18.719 1.00 90.12 111 GLN A N 1
ATOM 805 C CA . GLN A 1 111 ? 3.249 8.403 -18.920 1.00 90.12 111 GLN A CA 1
ATOM 806 C C . GLN A 1 111 ? 4.441 7.735 -18.226 1.00 90.12 111 GLN A C 1
ATOM 808 O O . GLN A 1 111 ? 5.490 7.566 -18.848 1.00 90.12 111 GLN A O 1
ATOM 813 N N . LYS A 1 112 ? 4.262 7.268 -16.984 1.00 86.38 112 LYS A N 1
ATOM 814 C CA . LYS A 1 112 ? 5.309 6.556 -16.243 1.00 86.38 112 LYS A CA 1
ATOM 815 C C . LYS A 1 112 ? 5.713 5.243 -16.911 1.00 86.38 112 LYS A C 1
ATOM 817 O O . LYS A 1 112 ? 6.897 4.914 -16.936 1.00 86.38 112 LYS A O 1
ATOM 822 N N . LEU A 1 113 ? 4.751 4.513 -17.473 1.00 84.50 113 LEU A N 1
ATOM 823 C CA . LEU A 1 113 ? 5.013 3.294 -18.236 1.00 84.50 113 LEU A CA 1
ATOM 824 C C . LEU A 1 113 ? 5.808 3.585 -19.512 1.00 84.50 113 LEU A C 1
ATOM 826 O O . LEU A 1 113 ? 6.760 2.868 -19.789 1.00 84.50 113 LEU A O 1
ATOM 830 N N . VAL A 1 114 ? 5.492 4.662 -20.238 1.00 88.06 114 VAL A N 1
ATOM 831 C CA . VAL A 1 114 ? 6.267 5.083 -21.420 1.00 88.06 114 VAL A CA 1
ATOM 832 C C . VAL A 1 114 ? 7.702 5.462 -21.045 1.00 88.06 114 VAL A C 1
ATOM 834 O O . VAL A 1 114 ? 8.633 5.099 -21.759 1.00 88.06 114 VAL A O 1
ATOM 837 N N . GLU A 1 115 ? 7.905 6.173 -19.931 1.00 86.69 115 GLU A N 1
ATOM 838 C CA . GLU A 1 115 ? 9.249 6.459 -19.409 1.00 86.69 115 GLU A CA 1
ATOM 839 C C . GLU A 1 115 ? 10.010 5.161 -19.128 1.00 86.69 115 GLU A C 1
ATOM 841 O O . GLU A 1 115 ? 11.083 4.949 -19.685 1.00 86.69 115 GLU A O 1
ATOM 846 N N . LEU A 1 116 ? 9.411 4.262 -18.338 1.00 83.38 116 LEU A N 1
ATOM 847 C CA . LEU A 1 116 ? 9.999 2.963 -18.011 1.00 83.38 116 LEU A CA 1
ATOM 848 C C . LEU A 1 116 ? 10.301 2.138 -19.266 1.00 83.38 116 LEU A C 1
ATOM 850 O O . LEU A 1 116 ? 11.358 1.521 -19.332 1.00 83.38 116 LEU A O 1
ATOM 854 N N . GLY A 1 117 ? 9.421 2.155 -20.268 1.00 82.06 117 GLY A N 1
ATOM 855 C CA . GLY A 1 117 ? 9.620 1.471 -21.543 1.00 82.06 117 GLY A CA 1
ATOM 856 C C . GLY A 1 117 ? 10.872 1.955 -22.274 1.00 82.06 117 GLY A C 1
ATOM 857 O O . GLY A 1 117 ? 11.666 1.130 -22.722 1.00 82.06 117 GLY A O 1
ATOM 858 N N . ARG A 1 118 ? 11.106 3.276 -22.326 1.00 82.75 118 ARG A N 1
ATOM 859 C CA . ARG A 1 118 ? 12.343 3.852 -22.891 1.00 82.75 118 ARG A CA 1
ATOM 860 C C . ARG A 1 118 ? 13.569 3.440 -22.090 1.00 82.75 118 ARG A C 1
ATOM 862 O O . ARG A 1 118 ? 14.573 3.051 -22.673 1.00 82.75 118 ARG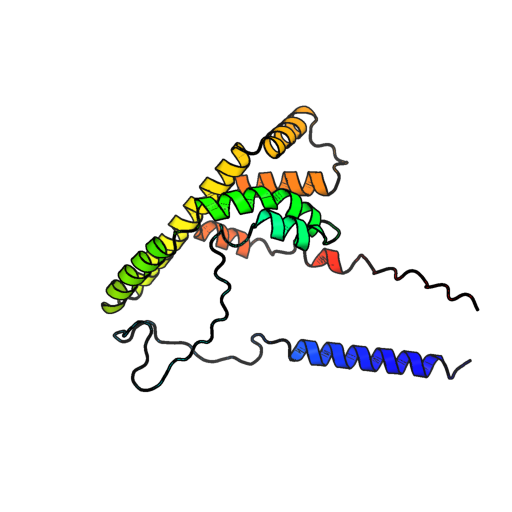 A O 1
ATOM 869 N N . ASP A 1 119 ? 13.481 3.494 -20.765 1.00 78.56 119 ASP A N 1
ATOM 870 C CA . ASP A 1 119 ? 14.602 3.136 -19.899 1.00 78.56 119 ASP A CA 1
ATOM 871 C C . ASP A 1 119 ? 14.978 1.659 -20.050 1.00 78.56 119 ASP A C 1
ATOM 873 O O . ASP A 1 119 ? 16.153 1.321 -20.107 1.00 78.56 119 ASP A O 1
ATOM 877 N N . LEU A 1 120 ? 13.994 0.768 -20.189 1.00 77.38 120 LEU A N 1
ATOM 878 C CA . L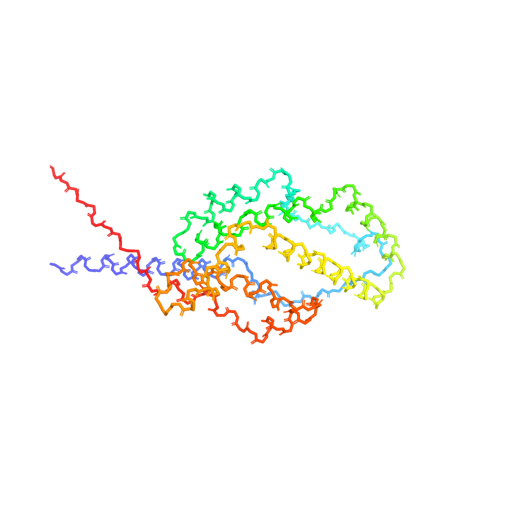EU A 1 120 ? 14.221 -0.668 -20.371 1.00 77.38 120 LEU A CA 1
ATOM 879 C C . LEU A 1 120 ? 14.905 -1.022 -21.704 1.00 77.38 120 LEU A C 1
ATOM 881 O O . LEU A 1 120 ? 15.358 -2.159 -21.855 1.00 77.38 120 LEU A O 1
ATOM 885 N N . GLN A 1 121 ? 15.009 -0.088 -22.659 1.00 76.69 121 GLN A N 1
ATOM 886 C CA . GLN A 1 121 ? 15.745 -0.296 -23.914 1.00 76.69 121 GLN A CA 1
ATOM 887 C C . GLN A 1 121 ? 17.261 -0.360 -23.701 1.00 76.69 121 GLN A C 1
ATOM 889 O O . GLN A 1 121 ? 17.941 -1.041 -24.464 1.00 76.69 121 GLN A O 1
ATOM 894 N N . SER A 1 122 ? 17.797 0.300 -22.666 1.00 77.38 122 SER A N 1
ATOM 895 C CA . SER A 1 122 ? 19.235 0.253 -22.363 1.00 77.38 122 SER A CA 1
ATOM 896 C C . SER A 1 122 ? 19.660 -1.030 -21.644 1.00 77.38 122 SER A C 1
ATOM 898 O O . SER A 1 122 ? 20.852 -1.317 -21.583 1.00 77.38 122 SER A O 1
ATOM 900 N N . CYS A 1 123 ? 18.695 -1.798 -21.117 1.00 70.38 123 CYS A N 1
ATOM 901 C CA . CYS A 1 123 ? 18.887 -3.033 -20.360 1.00 70.38 123 CYS A CA 1
ATOM 902 C C . CYS A 1 123 ? 20.076 -2.977 -19.382 1.00 70.38 123 CYS A C 1
ATOM 904 O O . CYS A 1 123 ? 21.060 -3.707 -19.517 1.00 70.38 123 CYS A O 1
ATOM 906 N N . ALA A 1 124 ? 19.958 -2.146 -18.349 1.00 82.56 124 ALA A N 1
ATOM 907 C CA . ALA A 1 124 ? 20.900 -2.102 -17.235 1.00 82.56 124 ALA A CA 1
ATOM 908 C C . ALA A 1 124 ? 20.241 -2.719 -15.982 1.00 82.56 124 ALA A C 1
ATOM 910 O O . ALA A 1 124 ? 19.551 -2.015 -15.239 1.00 82.56 124 ALA A O 1
ATOM 911 N N . PRO A 1 125 ? 20.398 -4.036 -15.717 1.00 76.50 125 PRO A N 1
ATOM 912 C CA . PRO A 1 125 ? 19.618 -4.737 -14.692 1.00 76.50 125 PRO A CA 1
ATOM 913 C C . PRO A 1 125 ? 19.783 -4.156 -13.285 1.00 76.50 125 PRO A C 1
ATOM 915 O O . PRO A 1 125 ? 18.809 -4.070 -12.537 1.00 76.50 125 PRO A O 1
ATOM 918 N N . GLU A 1 126 ? 20.993 -3.719 -12.932 1.00 82.56 126 GLU A N 1
ATOM 919 C CA . GLU A 1 126 ? 21.263 -3.094 -11.634 1.00 82.56 126 GLU A CA 1
ATOM 920 C C . GLU A 1 126 ? 20.575 -1.731 -11.502 1.00 82.56 126 GLU A C 1
ATOM 922 O O . GLU A 1 126 ? 19.958 -1.436 -10.474 1.00 82.56 126 GLU A O 1
ATOM 927 N N . GLU A 1 127 ? 20.601 -0.917 -12.560 1.00 84.31 127 GLU A N 1
ATOM 928 C CA . GLU A 1 127 ? 19.933 0.385 -12.568 1.00 84.31 127 GLU A CA 1
ATOM 929 C C . GLU A 1 127 ? 18.415 0.234 -12.487 1.00 84.31 127 GLU A C 1
ATOM 931 O O . GLU A 1 127 ? 17.766 0.947 -11.717 1.00 84.31 127 GLU A O 1
ATOM 936 N N . HIS A 1 128 ? 17.845 -0.730 -13.214 1.00 82.50 128 HIS A N 1
ATOM 937 C CA . HIS A 1 128 ? 16.419 -1.042 -13.149 1.00 82.50 128 HIS A CA 1
ATOM 938 C C . HIS A 1 128 ? 16.014 -1.595 -11.784 1.00 82.50 128 HIS A C 1
ATOM 940 O O . HIS A 1 128 ? 14.977 -1.200 -11.252 1.00 82.50 128 HIS A O 1
ATOM 946 N N . GLY A 1 129 ? 16.838 -2.460 -11.185 1.00 82.88 129 GLY A N 1
ATOM 947 C CA . GLY A 1 129 ? 16.622 -2.972 -9.834 1.00 82.88 129 GLY A CA 1
ATOM 948 C C . GLY A 1 129 ? 16.580 -1.844 -8.805 1.00 82.88 129 GLY A C 1
ATOM 949 O O . GLY A 1 129 ? 15.621 -1.742 -8.035 1.00 82.88 129 GLY A O 1
ATOM 950 N N . ARG A 1 130 ? 17.567 -0.939 -8.852 1.00 85.75 130 ARG A N 1
ATOM 951 C CA . ARG A 1 130 ? 17.617 0.254 -7.996 1.00 85.75 130 ARG A CA 1
ATOM 952 C C . ARG A 1 130 ? 16.421 1.172 -8.237 1.00 85.75 130 ARG A C 1
ATOM 954 O O . ARG A 1 130 ? 15.794 1.619 -7.284 1.00 85.75 130 ARG A O 1
ATOM 961 N N . ARG A 1 131 ? 16.055 1.419 -9.495 1.00 85.50 131 ARG A N 1
ATOM 962 C CA . ARG A 1 131 ? 14.906 2.267 -9.838 1.00 85.50 131 ARG A CA 1
ATOM 963 C C . ARG A 1 131 ? 13.583 1.678 -9.363 1.00 85.50 131 ARG A C 1
ATOM 965 O O . ARG A 1 131 ? 12.766 2.405 -8.810 1.00 85.50 131 ARG A O 1
ATOM 972 N N . LEU A 1 132 ? 13.369 0.377 -9.542 1.00 84.25 132 LEU A N 1
ATOM 973 C CA . LEU A 1 132 ? 12.180 -0.305 -9.039 1.00 84.25 132 LEU A CA 1
ATOM 974 C C . LEU A 1 132 ? 12.115 -0.240 -7.512 1.00 84.25 132 LEU A C 1
ATOM 976 O O . LEU A 1 132 ? 11.036 -0.056 -6.950 1.00 84.25 132 LEU A O 1
ATOM 980 N N . GLN A 1 133 ? 13.257 -0.380 -6.840 1.00 85.56 133 GLN A N 1
ATOM 981 C CA . GLN A 1 133 ? 13.327 -0.221 -5.395 1.00 85.56 133 GLN A CA 1
ATOM 982 C C . GLN A 1 133 ? 12.978 1.214 -4.970 1.00 85.56 133 GLN A C 1
ATOM 984 O O . GLN A 1 133 ? 12.122 1.375 -4.105 1.00 85.56 133 GLN A O 1
ATOM 989 N N . ASN A 1 134 ? 13.507 2.234 -5.653 1.00 88.06 134 ASN A N 1
ATOM 990 C CA . ASN A 1 134 ? 13.155 3.634 -5.399 1.00 88.06 134 ASN A CA 1
ATOM 991 C C . ASN A 1 134 ? 11.655 3.892 -5.592 1.00 88.06 134 ASN A C 1
ATOM 993 O O . ASN A 1 134 ? 11.023 4.454 -4.707 1.00 88.06 134 ASN A O 1
ATOM 997 N N . LEU A 1 135 ? 11.057 3.411 -6.690 1.00 85.81 135 LEU A N 1
ATOM 998 C CA . LEU A 1 135 ? 9.614 3.546 -6.935 1.00 85.81 135 LEU A CA 1
ATOM 999 C C . LEU A 1 135 ? 8.780 2.885 -5.829 1.00 85.81 135 LEU A C 1
ATOM 1001 O O . LEU A 1 135 ? 7.751 3.417 -5.418 1.00 85.81 135 LEU A O 1
ATOM 1005 N N . ARG A 1 136 ? 9.223 1.728 -5.322 1.00 85.56 136 ARG A N 1
ATOM 1006 C CA . ARG A 1 136 ? 8.565 1.046 -4.198 1.00 85.56 136 ARG A CA 1
ATOM 1007 C C . ARG A 1 136 ? 8.680 1.842 -2.906 1.00 85.56 136 ARG A C 1
ATOM 1009 O O . ARG A 1 136 ? 7.694 1.936 -2.182 1.00 85.56 136 ARG A O 1
ATOM 1016 N N . ASP A 1 137 ? 9.854 2.391 -2.613 1.00 88.88 137 ASP A N 1
ATOM 1017 C CA . ASP A 1 137 ? 10.085 3.188 -1.410 1.00 88.88 137 ASP A CA 1
ATOM 1018 C C . ASP A 1 137 ? 9.330 4.525 -1.462 1.00 88.88 137 ASP A C 1
ATOM 1020 O O . ASP A 1 137 ? 8.724 4.920 -0.466 1.00 88.88 137 ASP A O 1
ATOM 1024 N N . GLU A 1 138 ? 9.271 5.178 -2.624 1.00 89.44 138 GLU A N 1
ATOM 1025 C CA . GLU A 1 138 ? 8.463 6.379 -2.866 1.00 89.44 138 GLU A CA 1
ATOM 1026 C C . GLU A 1 138 ? 6.970 6.101 -2.674 1.00 89.44 138 GLU A C 1
ATOM 1028 O O . GLU A 1 138 ? 6.311 6.786 -1.888 1.00 89.44 138 GLU A O 1
ATOM 1033 N N . ALA A 1 139 ? 6.442 5.059 -3.326 1.00 85.44 139 ALA A N 1
ATOM 1034 C CA . ALA A 1 139 ? 5.042 4.667 -3.195 1.00 85.44 139 ALA A CA 1
ATOM 1035 C C . ALA A 1 139 ? 4.694 4.273 -1.752 1.00 85.44 139 ALA A C 1
ATOM 1037 O O . ALA A 1 139 ? 3.651 4.665 -1.230 1.00 85.44 139 ALA A O 1
ATOM 1038 N N . TYR A 1 140 ? 5.583 3.545 -1.073 1.00 90.00 140 TYR A N 1
ATOM 1039 C CA . TYR A 1 140 ? 5.407 3.185 0.331 1.00 90.00 140 TYR A CA 1
ATOM 1040 C C . TYR A 1 140 ? 5.419 4.416 1.243 1.00 90.00 140 TYR A C 1
ATOM 1042 O O . TYR A 1 140 ? 4.553 4.544 2.107 1.00 90.00 140 TYR A O 1
ATOM 1050 N N . LYS A 1 141 ? 6.357 5.350 1.043 1.00 91.69 141 LYS A N 1
ATOM 1051 C CA . LYS A 1 141 ? 6.429 6.602 1.807 1.00 91.69 141 LYS A CA 1
ATOM 1052 C C . LYS A 1 141 ? 5.159 7.432 1.622 1.00 91.69 141 LYS A C 1
ATOM 1054 O O . LYS A 1 141 ? 4.609 7.913 2.613 1.00 91.69 141 LYS A O 1
ATOM 1059 N N . ALA A 1 142 ? 4.677 7.562 0.386 1.00 87.00 142 ALA A N 1
ATOM 1060 C CA . ALA A 1 142 ? 3.424 8.246 0.080 1.00 87.00 142 ALA A CA 1
ATOM 1061 C C . ALA A 1 142 ? 2.226 7.549 0.751 1.00 87.00 142 ALA A C 1
ATOM 1063 O O . ALA A 1 142 ? 1.427 8.197 1.431 1.00 87.00 142 ALA A O 1
ATOM 1064 N N . GLY A 1 143 ? 2.159 6.218 0.647 1.00 86.12 143 GLY A N 1
ATOM 1065 C CA . GLY A 1 143 ? 1.157 5.380 1.306 1.00 86.12 143 GLY A CA 1
ATOM 1066 C C . GLY A 1 143 ? 1.125 5.571 2.820 1.00 86.12 143 GLY A C 1
ATOM 1067 O O . GLY A 1 143 ? 0.073 5.865 3.386 1.00 86.12 143 GLY A O 1
ATOM 1068 N N . ARG A 1 144 ? 2.287 5.481 3.478 1.00 90.56 144 ARG A N 1
ATOM 1069 C CA . ARG A 1 144 ? 2.413 5.684 4.925 1.00 90.56 144 ARG A CA 1
ATOM 1070 C C . ARG A 1 144 ? 2.005 7.093 5.329 1.00 90.56 144 ARG A C 1
ATOM 1072 O O . ARG A 1 144 ? 1.200 7.240 6.242 1.00 90.56 144 ARG A O 1
ATOM 1079 N N . SER A 1 145 ? 2.540 8.116 4.662 1.00 89.75 145 SER A N 1
ATOM 1080 C CA . SER A 1 145 ? 2.218 9.507 4.991 1.00 89.75 145 SER A CA 1
ATOM 1081 C C . SER A 1 145 ? 0.719 9.758 4.890 1.00 89.75 145 SER A C 1
ATOM 1083 O O . SER A 1 145 ? 0.150 10.437 5.737 1.00 89.75 145 SER A O 1
ATOM 1085 N N . THR A 1 146 ? 0.063 9.187 3.883 1.00 84.88 146 THR A N 1
ATOM 1086 C CA . THR A 1 146 ? -1.377 9.372 3.703 1.00 84.88 146 THR A CA 1
ATOM 1087 C C . THR A 1 146 ? -2.179 8.583 4.729 1.00 84.88 146 THR A C 1
ATOM 1089 O O . THR A 1 146 ? -3.153 9.110 5.249 1.00 84.88 146 THR A O 1
ATOM 1092 N N . LEU A 1 147 ? -1.755 7.368 5.098 1.00 87.38 147 LEU A N 1
ATOM 1093 C CA . LEU A 1 147 ? -2.362 6.611 6.201 1.00 87.38 147 LEU A CA 1
ATOM 1094 C C . LEU A 1 147 ? -2.287 7.391 7.517 1.00 87.38 147 LEU A C 1
ATOM 1096 O O . LEU A 1 147 ? -3.275 7.483 8.239 1.00 87.38 147 LEU A O 1
ATOM 1100 N N . GLN A 1 148 ? -1.129 7.986 7.799 1.00 90.62 148 GLN A N 1
ATOM 1101 C CA . GLN A 1 148 ? -0.908 8.804 8.989 1.00 90.62 148 GLN A CA 1
ATOM 1102 C C . GLN A 1 148 ? -1.761 10.078 8.965 1.00 90.62 148 GLN A C 1
ATOM 1104 O O . GLN A 1 148 ? -2.388 10.402 9.969 1.00 90.62 148 GLN A O 1
ATOM 1109 N N . MET A 1 149 ? -1.853 10.767 7.822 1.00 87.81 149 MET A N 1
ATOM 1110 C CA . MET A 1 149 ? -2.743 11.923 7.663 1.00 87.81 149 MET A CA 1
ATOM 1111 C C . MET A 1 149 ? -4.217 11.538 7.806 1.00 87.81 149 MET A C 1
ATOM 1113 O O . MET A 1 149 ? -4.968 12.236 8.475 1.00 87.81 149 MET A O 1
ATOM 1117 N N . ALA A 1 150 ? -4.643 10.422 7.215 1.00 84.31 150 ALA A N 1
ATOM 1118 C CA . ALA A 1 150 ? -6.018 9.946 7.306 1.00 84.31 150 ALA A CA 1
ATOM 1119 C C . ALA A 1 150 ? -6.383 9.567 8.751 1.00 84.31 150 ALA A C 1
ATOM 1121 O O . ALA A 1 150 ? -7.464 9.908 9.223 1.00 84.31 150 ALA A O 1
ATOM 1122 N N . LEU A 1 151 ? -5.454 8.940 9.480 1.00 88.38 151 LEU A N 1
ATOM 1123 C CA . LEU A 1 151 ? -5.595 8.685 10.911 1.00 88.38 151 LEU A CA 1
ATOM 1124 C C . LEU A 1 151 ? -5.678 9.992 11.717 1.00 88.38 151 LEU A C 1
ATOM 1126 O O . LEU A 1 151 ? -6.537 10.113 12.588 1.00 88.38 151 LEU A O 1
ATOM 1130 N N . ALA A 1 152 ? -4.815 10.972 11.428 1.00 90.12 152 ALA A N 1
ATOM 1131 C CA . ALA A 1 152 ? -4.812 12.280 12.088 1.00 90.12 152 ALA A CA 1
ATOM 1132 C C . ALA A 1 152 ? -6.108 13.070 11.836 1.00 90.12 152 ALA A C 1
ATOM 1134 O O . ALA A 1 152 ? -6.601 13.747 12.733 1.00 90.12 152 ALA A O 1
ATOM 1135 N N . ASN A 1 153 ? -6.677 12.938 10.638 1.00 85.81 153 ASN A N 1
ATOM 1136 C CA . ASN A 1 153 ? -7.858 13.676 10.204 1.00 85.81 153 ASN A CA 1
ATOM 1137 C C . ASN A 1 153 ? -9.186 12.957 10.487 1.00 85.81 153 ASN A C 1
ATOM 1139 O O . ASN A 1 153 ? -10.228 13.550 10.233 1.00 85.81 153 ASN A O 1
ATOM 1143 N N . SER A 1 154 ? -9.186 11.711 10.981 1.00 85.81 154 SER A N 1
ATOM 1144 C CA . SER A 1 154 ? -10.416 10.989 11.344 1.00 85.81 154 SER A CA 1
ATOM 1145 C C . SER A 1 154 ? -10.868 11.379 12.755 1.00 85.81 154 SER A C 1
ATOM 1147 O O . SER A 1 154 ? -10.228 10.961 13.727 1.00 85.81 154 SER A O 1
ATOM 1149 N N . PRO A 1 155 ? -11.981 12.125 12.914 1.00 88.75 155 PRO A N 1
ATOM 1150 C CA . PRO A 1 155 ? -12.460 12.526 14.232 1.00 88.75 155 PRO A CA 1
ATOM 1151 C C . PRO A 1 155 ? -12.791 11.321 15.113 1.00 88.75 155 PRO A C 1
ATOM 1153 O O . PRO A 1 155 ? -12.500 11.340 16.303 1.00 88.75 155 PRO A O 1
ATOM 1156 N N . GLU A 1 156 ? -13.335 10.248 14.533 1.00 86.88 156 GLU A N 1
ATOM 1157 C CA . GLU A 1 156 ? -13.724 9.044 15.267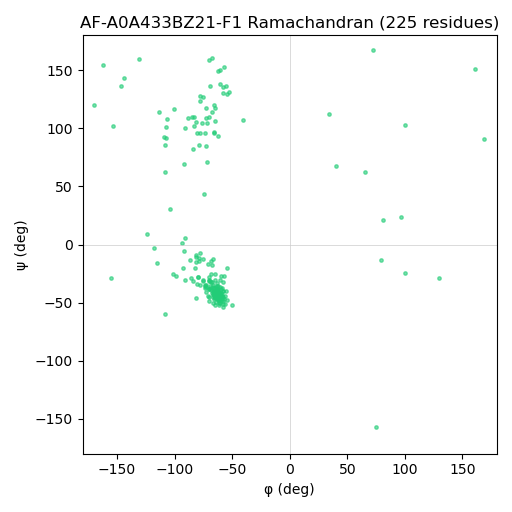 1.00 86.88 156 GLU A CA 1
ATOM 1158 C C . GLU A 1 156 ? -12.509 8.338 15.877 1.00 86.88 156 GLU A C 1
ATOM 1160 O O . GLU A 1 156 ? -12.533 7.943 17.044 1.00 86.88 156 GLU A O 1
ATOM 1165 N N . LEU A 1 157 ? -11.429 8.188 15.103 1.00 87.25 157 LEU A N 1
ATOM 1166 C CA . LEU A 1 157 ? -10.206 7.543 15.582 1.00 87.25 157 LEU A CA 1
ATOM 1167 C C . LEU A 1 157 ? -9.443 8.436 16.563 1.00 87.25 157 LEU A C 1
ATOM 1169 O O . LEU A 1 157 ? -8.888 7.920 17.534 1.00 87.25 157 LEU A O 1
ATOM 1173 N N . GLN A 1 158 ? -9.455 9.758 16.364 1.00 91.38 158 GLN A N 1
ATOM 1174 C CA . GLN A 1 158 ? -8.861 10.702 17.313 1.00 91.38 158 GLN A CA 1
ATOM 1175 C C . GLN A 1 158 ? -9.612 10.721 18.649 1.00 91.38 158 GLN A C 1
ATOM 1177 O O . GLN A 1 158 ? -8.978 10.634 19.700 1.00 91.38 158 GLN A O 1
ATOM 1182 N N . GLN A 1 159 ? -10.947 10.761 18.628 1.00 91.44 159 GLN A N 1
ATOM 1183 C CA . GLN A 1 159 ? -11.771 10.676 19.839 1.00 91.44 159 GLN A CA 1
ATOM 1184 C C . GLN A 1 159 ? -11.537 9.358 20.575 1.00 91.44 159 GLN A C 1
ATOM 1186 O O . GLN A 1 159 ? -11.322 9.361 21.785 1.00 91.44 159 GLN A O 1
ATOM 1191 N N . PHE A 1 160 ? -11.499 8.240 19.846 1.00 89.94 160 PHE A N 1
ATOM 1192 C CA . PHE A 1 160 ? -11.197 6.936 20.430 1.00 89.94 160 PHE A CA 1
ATOM 1193 C C . PHE A 1 160 ? -9.805 6.912 21.080 1.00 89.94 160 PHE A C 1
ATOM 1195 O O . PHE A 1 160 ? -9.660 6.477 22.221 1.00 89.94 160 PHE A O 1
ATOM 1202 N N . LYS A 1 161 ? -8.781 7.444 20.399 1.00 92.44 161 LYS A N 1
ATOM 1203 C CA . LYS A 1 161 ? -7.420 7.551 20.944 1.00 92.44 161 LYS A CA 1
ATOM 1204 C C . LYS A 1 161 ? -7.379 8.390 22.227 1.00 92.44 161 LYS A C 1
ATOM 1206 O O . LYS A 1 161 ? -6.755 7.970 23.198 1.00 92.44 161 LYS A O 1
ATOM 1211 N N . GLN A 1 162 ? -8.055 9.539 22.254 1.00 93.31 162 GLN A N 1
ATOM 1212 C CA . GLN A 1 162 ? -8.134 10.407 23.436 1.00 93.31 162 GLN A CA 1
ATOM 1213 C C . GLN A 1 162 ? -8.872 9.729 24.595 1.00 93.31 162 GLN A C 1
ATOM 1215 O O . GLN A 1 162 ? -8.409 9.779 25.733 1.00 93.31 162 GLN A O 1
ATOM 1220 N N . GLN A 1 163 ? -9.982 9.043 24.312 1.00 92.25 163 GLN A N 1
ATOM 1221 C CA . GLN A 1 163 ? -10.734 8.296 25.318 1.00 92.25 163 GLN A CA 1
ATOM 1222 C C . GLN A 1 163 ? -9.857 7.233 25.992 1.00 92.25 163 GLN A C 1
ATOM 1224 O O . GLN A 1 163 ? -9.833 7.156 27.220 1.00 92.25 163 GLN A O 1
ATOM 1229 N N . MET A 1 164 ? -9.077 6.484 25.207 1.00 90.81 164 MET A N 1
ATOM 1230 C CA . MET A 1 164 ? -8.143 5.477 25.723 1.00 90.81 164 MET A CA 1
ATOM 1231 C C . MET A 1 164 ? -7.004 6.079 26.559 1.00 90.81 164 MET A C 1
ATOM 1233 O O . MET A 1 164 ? -6.516 5.439 27.488 1.00 90.81 164 MET A O 1
ATOM 1237 N N . GLN A 1 165 ? -6.576 7.308 26.256 1.00 90.31 165 GLN A N 1
ATOM 1238 C CA . GLN A 1 165 ? -5.561 8.014 27.046 1.00 90.31 165 GLN A CA 1
ATOM 1239 C C . GLN A 1 165 ? -6.106 8.506 28.393 1.00 90.31 165 GLN A C 1
ATOM 1241 O O . GLN A 1 165 ? -5.380 8.479 29.382 1.00 90.31 165 GLN A O 1
ATOM 1246 N N . ILE A 1 166 ? -7.371 8.937 28.443 1.00 91.75 166 ILE A N 1
ATOM 1247 C CA . ILE A 1 166 ? -8.000 9.483 29.657 1.00 91.75 166 ILE A CA 1
ATOM 1248 C C . ILE A 1 166 ? -8.479 8.369 30.594 1.00 91.75 166 ILE A C 1
ATOM 1250 O O . ILE A 1 166 ? -8.260 8.443 31.799 1.00 91.75 166 ILE A O 1
ATOM 1254 N N . GLN A 1 167 ? -9.151 7.351 30.052 1.00 86.81 167 GLN A N 1
ATOM 1255 C CA . GLN A 1 167 ? -9.774 6.284 30.847 1.00 86.81 167 GLN A CA 1
ATOM 1256 C C . GLN A 1 167 ? -8.772 5.203 31.279 1.00 86.81 167 GLN A C 1
ATOM 1258 O O . GLN A 1 167 ? -9.098 4.355 32.108 1.00 86.81 167 GLN A O 1
ATOM 1263 N N . GLY A 1 168 ? -7.546 5.249 30.748 1.00 81.69 168 GLY A N 1
ATOM 1264 C CA . GLY A 1 168 ? -6.600 4.146 30.836 1.00 81.69 168 GLY A CA 1
ATOM 1265 C C . GLY A 1 168 ? -7.019 2.981 29.937 1.00 81.69 168 GLY A C 1
ATOM 1266 O O . GLY A 1 168 ? -8.129 2.927 29.407 1.00 81.69 168 GLY A O 1
ATOM 1267 N N . MET A 1 169 ? -6.108 2.029 29.736 1.00 78.12 169 MET A N 1
ATOM 1268 C CA . MET A 1 169 ? -6.459 0.777 29.068 1.00 78.12 169 MET A CA 1
ATOM 1269 C C . MET A 1 169 ? -7.277 -0.074 30.037 1.00 78.12 169 MET A C 1
ATOM 1271 O O . MET A 1 169 ? -6.710 -0.764 30.883 1.00 78.12 169 MET A O 1
ATOM 1275 N N . ASP A 1 170 ? -8.603 0.000 29.932 1.00 80.62 170 ASP A N 1
ATOM 1276 C CA . ASP A 1 170 ? -9.477 -0.966 30.591 1.00 80.62 170 ASP A CA 1
ATOM 1277 C C . ASP A 1 170 ? -9.111 -2.377 30.098 1.00 80.62 170 ASP A C 1
ATOM 1279 O O . ASP A 1 170 ? -8.983 -2.626 28.897 1.00 80.62 170 ASP A O 1
ATOM 1283 N N . LEU A 1 171 ? -8.924 -3.312 31.029 1.00 74.69 171 LEU A N 1
ATOM 1284 C CA . LEU A 1 171 ? -8.616 -4.707 30.716 1.00 74.69 171 LEU A CA 1
ATOM 1285 C C . LEU A 1 171 ? -9.805 -5.423 30.049 1.00 74.69 171 LEU A C 1
ATOM 1287 O O . LEU A 1 171 ? -9.615 -6.483 29.456 1.00 74.69 171 LEU A O 1
ATOM 1291 N N . ASN A 1 172 ? -11.007 -4.836 30.103 1.00 85.69 172 ASN A N 1
ATOM 1292 C CA . ASN A 1 172 ? -12.242 -5.391 29.546 1.00 85.69 172 ASN A CA 1
ATOM 1293 C C . ASN A 1 172 ? -12.697 -4.724 28.235 1.00 85.69 172 ASN A C 1
ATOM 1295 O O . ASN A 1 172 ? -13.894 -4.665 27.948 1.00 85.69 172 ASN A O 1
ATOM 1299 N N . MET A 1 173 ? -11.766 -4.233 27.412 1.00 85.94 173 MET A N 1
ATOM 1300 C CA . MET A 1 173 ? -12.110 -3.745 26.073 1.00 85.94 173 MET A CA 1
ATOM 1301 C C . MET A 1 173 ? -12.774 -4.838 25.229 1.00 85.94 173 MET A C 1
ATOM 1303 O O . MET A 1 173 ? -12.296 -5.971 25.139 1.00 85.94 173 MET A O 1
ATOM 1307 N N . ASP A 1 174 ? -13.849 -4.474 24.534 1.00 86.69 174 ASP A N 1
ATOM 1308 C CA . ASP A 1 174 ? -14.451 -5.357 23.549 1.00 86.69 174 ASP A CA 1
ATOM 1309 C C . ASP A 1 174 ? -13.512 -5.558 22.338 1.00 86.69 174 ASP A C 1
ATOM 1311 O O . ASP A 1 174 ? -12.600 -4.767 22.066 1.00 86.69 174 ASP A O 1
ATOM 1315 N N . ALA A 1 175 ? -13.745 -6.626 21.571 1.00 79.94 175 ALA A N 1
ATOM 1316 C CA . ALA A 1 175 ? -12.886 -6.996 20.446 1.00 79.94 175 ALA A CA 1
ATOM 1317 C C . ALA A 1 175 ? -12.782 -5.904 19.359 1.00 79.94 175 ALA A C 1
ATOM 1319 O O . ALA A 1 175 ? -11.764 -5.834 18.666 1.00 79.94 175 ALA A O 1
ATOM 1320 N N . VAL A 1 176 ? -13.800 -5.046 19.200 1.00 79.94 176 VAL A N 1
ATOM 1321 C CA . VAL A 1 176 ? -13.773 -3.916 18.257 1.00 79.94 176 VAL A CA 1
ATOM 1322 C C . VAL A 1 176 ? -12.804 -2.855 18.723 1.00 79.94 176 VAL A C 1
ATOM 1324 O O . VAL A 1 176 ? -11.973 -2.398 17.937 1.00 79.94 176 VAL A O 1
ATOM 1327 N N . SER A 1 177 ? -12.902 -2.473 19.990 1.00 85.75 177 SER A N 1
ATOM 1328 C CA . SER A 1 177 ? -12.032 -1.467 20.580 1.00 85.75 177 SER A CA 1
ATOM 1329 C C . SER A 1 177 ? -10.576 -1.934 20.548 1.00 85.75 177 SER A C 1
ATOM 1331 O O . SER A 1 177 ? -9.696 -1.165 20.163 1.00 85.75 177 SER A O 1
ATOM 1333 N N . LEU A 1 178 ? -10.317 -3.216 20.838 1.00 85.38 178 LEU A N 1
ATOM 1334 C CA . LEU A 1 178 ? -8.969 -3.783 20.751 1.00 85.38 178 LEU A CA 1
ATOM 1335 C C . LEU A 1 178 ? -8.429 -3.744 19.314 1.00 85.38 178 LEU A C 1
ATOM 1337 O O . LEU A 1 178 ? -7.302 -3.305 19.089 1.00 85.38 178 LEU A O 1
ATOM 1341 N N . ALA A 1 179 ? -9.241 -4.144 18.330 1.00 81.19 179 ALA A N 1
ATOM 1342 C CA . ALA A 1 179 ? -8.849 -4.104 16.922 1.00 81.19 179 ALA A CA 1
ATOM 1343 C C . ALA A 1 179 ? -8.582 -2.671 16.430 1.00 81.19 179 ALA A C 1
ATOM 1345 O O . ALA A 1 179 ? -7.638 -2.449 15.673 1.00 81.19 179 ALA A O 1
ATOM 1346 N N . ARG A 1 180 ? -9.375 -1.687 16.876 1.00 85.19 180 ARG A N 1
ATOM 1347 C CA . ARG A 1 180 ? -9.148 -0.263 16.576 1.00 85.19 180 ARG A CA 1
ATOM 1348 C C . ARG A 1 180 ? -7.852 0.244 17.195 1.00 85.19 180 ARG A C 1
ATOM 1350 O O . ARG A 1 180 ? -7.075 0.891 16.502 1.00 85.19 180 ARG A O 1
ATOM 1357 N N . LEU A 1 181 ? -7.599 -0.069 18.465 1.00 88.19 181 LEU A N 1
ATOM 1358 C CA . LEU A 1 181 ? -6.370 0.331 19.148 1.00 88.19 181 LEU A CA 1
ATOM 1359 C C . LEU A 1 181 ? -5.139 -0.271 18.463 1.00 88.19 181 LEU A C 1
ATOM 1361 O O . LEU A 1 181 ? -4.169 0.438 18.199 1.00 88.19 181 LEU A O 1
ATOM 1365 N N . GLN A 1 182 ? -5.211 -1.558 18.121 1.00 86.00 182 GLN A N 1
ATOM 1366 C CA . GLN A 1 182 ? -4.151 -2.235 17.389 1.00 86.00 182 GLN A CA 1
ATOM 1367 C C . GLN A 1 182 ? -3.922 -1.593 16.018 1.00 86.00 182 GLN A C 1
ATOM 1369 O O . GLN A 1 182 ? -2.782 -1.311 15.676 1.00 86.00 182 GLN A O 1
ATOM 1374 N N . LEU A 1 183 ? -4.983 -1.301 15.259 1.00 84.19 183 LEU A N 1
ATOM 1375 C CA . LEU A 1 183 ? -4.876 -0.625 13.966 1.00 84.19 183 LEU A CA 1
ATOM 1376 C C . LEU A 1 183 ? -4.163 0.730 14.081 1.00 84.19 183 LEU A C 1
ATOM 1378 O O . LEU A 1 183 ? -3.266 1.008 13.288 1.00 84.19 183 LEU A O 1
ATOM 1382 N N . ILE A 1 184 ? -4.545 1.561 15.057 1.00 89.62 184 ILE A N 1
ATOM 1383 C CA . ILE A 1 184 ? -3.905 2.863 15.310 1.00 89.62 184 ILE A CA 1
ATOM 1384 C C . ILE A 1 184 ? -2.414 2.656 15.592 1.00 89.62 184 ILE A C 1
ATOM 1386 O O . ILE A 1 184 ? -1.571 3.249 14.919 1.00 89.62 184 ILE A O 1
ATOM 1390 N N . GLY A 1 185 ? -2.089 1.759 16.526 1.00 90.31 185 GLY A N 1
ATOM 1391 C CA . GLY A 1 185 ? -0.705 1.453 16.881 1.00 90.31 185 GLY A CA 1
ATOM 1392 C C . GLY A 1 185 ? 0.098 0.844 15.729 1.00 90.31 185 GLY A C 1
ATOM 1393 O O . GLY A 1 185 ? 1.296 1.088 15.619 1.00 90.31 185 GLY A O 1
ATOM 1394 N N . ASP A 1 186 ? -0.528 0.066 14.850 1.00 89.94 186 ASP A N 1
ATOM 1395 C CA . ASP A 1 186 ? 0.124 -0.529 13.684 1.00 89.94 186 ASP A CA 1
ATOM 1396 C C . ASP A 1 186 ? 0.417 0.525 12.612 1.00 89.94 186 ASP A C 1
ATOM 1398 O O . ASP A 1 186 ? 1.515 0.520 12.059 1.00 89.94 186 ASP A O 1
ATOM 1402 N N . ILE A 1 187 ? -0.504 1.467 12.364 1.00 89.06 187 ILE A N 1
ATOM 1403 C CA . ILE A 1 187 ? -0.284 2.600 11.448 1.00 89.06 187 ILE A CA 1
ATOM 1404 C C . ILE A 1 187 ? 0.840 3.508 11.963 1.00 89.06 187 ILE A C 1
ATOM 1406 O O . ILE A 1 187 ? 1.712 3.917 11.192 1.00 89.06 187 ILE A O 1
ATOM 1410 N N . GLU A 1 188 ? 0.849 3.816 13.260 1.00 92.62 188 GLU A N 1
ATOM 1411 C CA . GLU A 1 188 ? 1.863 4.681 13.877 1.00 92.62 188 GLU A CA 1
ATOM 1412 C C . GLU A 1 188 ? 3.256 4.038 13.893 1.00 92.62 188 GLU A C 1
ATOM 1414 O O . GLU A 1 188 ? 4.256 4.739 13.742 1.00 92.62 188 GLU A O 1
ATOM 1419 N N . ARG A 1 189 ? 3.329 2.705 14.011 1.00 93.88 189 ARG A N 1
ATOM 1420 C CA . ARG A 1 189 ? 4.582 1.930 14.009 1.00 93.88 189 ARG A CA 1
ATOM 1421 C C . ARG A 1 189 ? 5.024 1.461 12.623 1.00 93.88 189 ARG A C 1
ATOM 1423 O O . ARG A 1 189 ? 5.992 0.704 12.529 1.00 93.88 189 ARG A O 1
ATOM 1430 N N . LEU A 1 190 ? 4.343 1.869 11.548 1.00 92.50 190 LEU A N 1
ATOM 1431 C CA . LEU A 1 190 ? 4.776 1.534 10.191 1.00 92.50 190 LEU A CA 1
ATOM 1432 C C . LEU A 1 190 ? 6.229 1.968 9.983 1.00 92.50 190 LEU A C 1
ATOM 1434 O O . LEU A 1 190 ? 6.592 3.119 10.228 1.00 92.50 190 LEU A O 1
ATOM 1438 N N . ALA A 1 191 ? 7.048 1.040 9.490 1.00 93.88 191 ALA A N 1
ATOM 1439 C CA . ALA A 1 191 ? 8.472 1.264 9.295 1.00 93.88 191 ALA A CA 1
ATOM 1440 C C . ALA A 1 191 ? 8.744 2.483 8.387 1.00 93.88 191 ALA A C 1
ATOM 1442 O O . ALA A 1 191 ? 7.919 2.802 7.515 1.00 93.88 191 ALA A O 1
ATOM 1443 N N . PRO A 1 192 ? 9.897 3.159 8.536 1.00 91.56 192 PRO A N 1
ATOM 1444 C CA . PRO A 1 192 ? 10.264 4.313 7.726 1.00 91.56 192 PRO A CA 1
ATOM 1445 C C . PRO A 1 192 ? 10.471 3.973 6.235 1.00 91.56 192 PRO A C 1
ATOM 1447 O O . PRO A 1 192 ? 10.250 4.848 5.393 1.00 91.56 192 PRO A O 1
ATOM 1450 N N . THR A 1 193 ? 10.811 2.725 5.891 1.00 89.69 193 THR A N 1
ATOM 1451 C CA . THR A 1 193 ? 11.088 2.273 4.513 1.00 89.69 193 THR A CA 1
ATOM 1452 C C . THR A 1 193 ? 10.338 0.982 4.154 1.00 89.69 193 THR A C 1
ATOM 1454 O O . THR A 1 193 ? 9.921 0.227 5.039 1.00 89.69 193 THR A O 1
ATOM 1457 N N . ALA A 1 194 ? 10.167 0.694 2.854 1.00 89.38 194 ALA A N 1
ATOM 1458 C CA . ALA A 1 194 ? 9.474 -0.523 2.420 1.00 89.38 194 ALA A CA 1
ATOM 1459 C C . ALA A 1 194 ? 10.305 -1.784 2.705 1.00 89.38 194 ALA A C 1
ATOM 1461 O O . ALA A 1 194 ? 9.752 -2.858 2.950 1.00 89.38 194 ALA A O 1
ATOM 1462 N N . SER A 1 195 ? 11.635 -1.660 2.665 1.00 87.69 195 SER A N 1
ATOM 1463 C CA . SER A 1 195 ? 12.562 -2.745 2.998 1.00 87.69 195 SER A CA 1
ATOM 1464 C C . SER A 1 195 ? 12.436 -3.158 4.467 1.00 87.69 195 SER A C 1
ATOM 1466 O O . SER A 1 195 ? 12.215 -4.335 4.753 1.00 87.69 195 SER A O 1
ATOM 1468 N N . GLU A 1 196 ? 12.464 -2.197 5.394 1.00 89.12 196 GLU A N 1
ATOM 1469 C CA . GLU A 1 196 ? 12.295 -2.469 6.827 1.00 89.12 196 GLU A CA 1
ATOM 1470 C C . GLU A 1 196 ? 10.917 -3.049 7.146 1.00 89.12 196 GLU A C 1
ATOM 1472 O O . GLU A 1 196 ? 10.814 -3.989 7.933 1.00 89.12 196 GLU A O 1
ATOM 1477 N N . TYR A 1 197 ? 9.860 -2.558 6.488 1.00 89.88 197 TYR A N 1
ATOM 1478 C CA . TYR A 1 197 ? 8.525 -3.142 6.619 1.00 89.88 197 TYR A CA 1
ATOM 1479 C C . TYR A 1 197 ? 8.505 -4.620 6.210 1.00 89.88 197 TYR A C 1
ATOM 1481 O O . TYR A 1 197 ? 7.920 -5.453 6.898 1.00 89.88 197 TYR A O 1
ATOM 1489 N N . LYS A 1 198 ? 9.163 -4.981 5.101 1.00 87.62 198 LYS A N 1
ATOM 1490 C CA . LYS A 1 198 ? 9.250 -6.381 4.657 1.00 87.62 198 LYS A CA 1
ATOM 1491 C C . LYS A 1 198 ? 10.040 -7.243 5.635 1.00 87.62 198 LYS A C 1
ATOM 1493 O O . LYS A 1 198 ? 9.634 -8.373 5.889 1.00 87.62 198 LYS A O 1
ATOM 1498 N N . GLN A 1 199 ? 11.138 -6.725 6.179 1.00 87.94 199 GLN A N 1
ATOM 1499 C CA . GLN A 1 199 ? 11.957 -7.442 7.158 1.00 87.94 199 GLN A CA 1
ATOM 1500 C C . GLN A 1 199 ? 11.184 -7.684 8.460 1.00 87.94 199 GLN A C 1
ATOM 1502 O O . GLN A 1 199 ? 11.169 -8.807 8.962 1.00 87.94 199 GLN A O 1
ATOM 1507 N N . SER A 1 200 ? 10.467 -6.673 8.961 1.00 84.75 200 SER A N 1
ATOM 1508 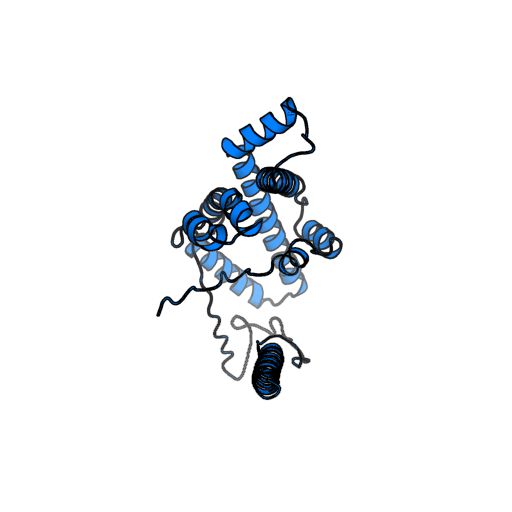C CA . SER A 1 200 ? 9.641 -6.819 10.161 1.00 84.75 200 SER A CA 1
ATOM 1509 C C . SER A 1 200 ? 8.478 -7.789 9.939 1.00 84.75 200 SER A C 1
ATOM 1511 O O . SER A 1 200 ? 8.193 -8.600 10.817 1.00 84.75 200 SER A O 1
ATOM 1513 N N . ARG A 1 201 ? 7.860 -7.794 8.748 1.00 81.12 201 ARG A N 1
ATOM 1514 C CA . ARG A 1 201 ? 6.837 -8.779 8.340 1.00 81.12 201 ARG A CA 1
ATOM 1515 C C . ARG A 1 201 ? 7.374 -10.199 8.185 1.00 81.12 201 ARG A C 1
ATOM 1517 O O . ARG A 1 201 ? 6.659 -11.138 8.498 1.00 81.12 201 ARG A O 1
ATOM 1524 N N . ALA A 1 202 ? 8.596 -10.366 7.687 1.00 76.56 202 ALA A N 1
ATOM 1525 C CA . ALA A 1 202 ? 9.206 -11.684 7.521 1.00 76.56 202 ALA A CA 1
ATOM 1526 C C . ALA A 1 202 ? 9.550 -12.335 8.872 1.00 76.56 202 ALA A C 1
ATOM 1528 O O . ALA A 1 202 ? 9.492 -13.555 8.989 1.00 76.56 202 ALA A O 1
ATOM 1529 N N . GLY A 1 203 ? 9.885 -11.526 9.885 1.00 68.25 203 GLY A N 1
ATOM 1530 C CA . GLY A 1 203 ? 10.120 -11.995 11.255 1.00 68.25 203 GLY A CA 1
ATOM 1531 C C . GLY A 1 203 ? 8.850 -12.108 12.105 1.00 68.25 203 GLY A C 1
ATOM 1532 O O . GLY A 1 203 ? 8.778 -12.951 12.996 1.00 68.25 203 GLY A O 1
ATOM 1533 N N . SER A 1 204 ? 7.833 -11.287 11.829 1.00 63.41 204 SER A N 1
ATOM 1534 C CA . SER A 1 204 ? 6.507 -11.418 12.436 1.00 63.41 204 SER A CA 1
ATOM 1535 C C . SER A 1 204 ? 5.697 -12.433 11.646 1.00 63.41 204 SER A C 1
ATOM 1537 O O . SER A 1 204 ? 4.908 -12.085 10.777 1.00 63.41 204 SER A O 1
ATOM 1539 N N . ASP A 1 205 ? 5.923 -13.709 11.949 1.00 49.56 205 ASP A N 1
ATOM 1540 C CA . ASP A 1 205 ? 5.082 -14.823 11.523 1.00 49.56 205 ASP A CA 1
ATOM 1541 C C . ASP A 1 205 ? 3.609 -14.384 11.652 1.00 49.56 205 ASP A C 1
ATOM 1543 O O . ASP A 1 205 ? 3.120 -14.156 12.764 1.00 49.56 205 ASP A O 1
ATOM 1547 N N . ILE A 1 206 ? 2.930 -14.124 10.523 1.00 49.12 206 ILE A N 1
ATOM 1548 C CA . ILE A 1 206 ? 1.550 -13.614 10.473 1.00 49.12 206 ILE A CA 1
ATOM 1549 C C . ILE A 1 206 ? 0.634 -14.763 10.902 1.00 49.12 206 ILE A C 1
ATOM 1551 O O . ILE A 1 206 ? -0.091 -15.365 10.118 1.00 49.12 206 ILE A O 1
ATOM 1555 N N . ARG A 1 207 ? 0.693 -15.095 12.188 1.00 47.47 207 ARG A N 1
ATOM 1556 C CA . ARG A 1 207 ? -0.238 -15.963 12.902 1.00 47.47 207 ARG A CA 1
ATOM 1557 C C . ARG A 1 207 ? -1.526 -15.226 13.252 1.00 47.47 207 ARG A C 1
ATOM 1559 O O . ARG A 1 207 ? -2.487 -15.855 13.692 1.00 47.47 207 ARG A O 1
ATOM 1566 N N . LEU A 1 208 ? -1.582 -13.911 13.019 1.00 46.34 208 LEU A N 1
ATOM 1567 C CA . LEU A 1 208 ? -2.828 -13.163 13.057 1.00 46.34 208 LEU A CA 1
ATOM 1568 C C . LEU A 1 208 ? -3.743 -13.667 11.931 1.00 46.34 208 LEU A C 1
ATOM 1570 O O . LEU A 1 208 ? -3.433 -13.505 10.758 1.00 46.34 208 LEU A O 1
ATOM 1574 N N . MET A 1 209 ? -4.898 -14.214 12.320 1.00 44.44 209 MET A N 1
ATOM 1575 C CA . MET A 1 209 ? -6.093 -14.537 11.513 1.00 44.44 209 MET A CA 1
ATOM 1576 C C . MET A 1 209 ? -6.286 -15.999 11.074 1.00 44.44 209 MET A C 1
ATOM 1578 O O . MET A 1 209 ? -7.436 -16.399 10.898 1.00 44.44 209 MET A O 1
ATOM 1582 N N . ALA A 1 210 ? -5.252 -16.841 10.969 1.00 42.50 210 ALA A N 1
ATOM 1583 C CA . ALA A 1 210 ? -5.469 -18.255 10.607 1.00 42.50 210 ALA A CA 1
ATOM 1584 C C . ALA A 1 210 ? -6.039 -19.094 11.772 1.00 42.50 210 ALA A C 1
ATOM 1586 O O . ALA A 1 210 ? -6.830 -20.011 11.551 1.00 42.50 210 ALA A O 1
ATOM 1587 N N . HIS A 1 211 ? -5.710 -18.748 13.022 1.00 42.06 211 HIS A N 1
ATOM 1588 C CA . HIS A 1 211 ? -6.113 -19.537 14.193 1.00 42.06 211 HIS A CA 1
ATOM 1589 C C . HIS A 1 211 ? -7.540 -19.288 14.707 1.00 42.06 211 HIS A C 1
ATOM 1591 O O . HIS A 1 211 ? -8.030 -20.079 15.506 1.00 42.06 211 HIS A O 1
ATOM 1597 N N . GLN A 1 212 ? -8.257 -18.261 14.237 1.00 46.88 212 GLN A N 1
ATOM 1598 C CA . GLN A 1 212 ? -9.636 -18.011 14.694 1.00 46.88 212 GLN A CA 1
ATOM 1599 C C . GLN A 1 212 ? -10.712 -18.779 13.913 1.00 46.88 212 GLN A C 1
ATOM 1601 O O . GLN A 1 212 ? -11.841 -18.884 14.385 1.00 46.88 212 GLN A O 1
ATOM 1606 N N . ARG A 1 213 ? -10.388 -19.378 12.757 1.00 46.16 213 ARG A N 1
ATOM 1607 C CA . ARG A 1 213 ? -11.363 -20.182 11.996 1.00 46.16 213 ARG A CA 1
ATOM 1608 C C . ARG A 1 213 ? -11.582 -21.596 12.538 1.00 46.16 213 ARG A C 1
ATOM 1610 O O . ARG A 1 213 ? -12.543 -22.229 12.119 1.00 46.16 213 ARG A O 1
ATOM 1617 N N . SER A 1 214 ? -10.757 -22.095 13.463 1.00 45.59 214 SER A N 1
ATOM 1618 C CA . SER A 1 214 ? -10.923 -23.466 13.976 1.00 45.59 214 SER A CA 1
ATOM 1619 C C . SER A 1 214 ? -11.757 -23.584 15.259 1.00 45.59 214 SER A C 1
ATOM 1621 O O . SER A 1 214 ? -11.901 -24.698 15.751 1.00 45.59 214 SER A O 1
ATOM 1623 N N . ALA A 1 215 ? -12.294 -22.488 15.814 1.00 41.66 215 ALA A N 1
ATOM 1624 C CA . ALA A 1 215 ? -12.955 -22.523 17.127 1.00 41.66 215 ALA A CA 1
ATOM 1625 C C . ALA A 1 215 ? -14.460 -22.202 17.124 1.00 41.66 215 ALA A C 1
ATOM 1627 O O . ALA A 1 215 ? -15.136 -22.525 18.096 1.00 41.66 215 ALA A O 1
ATOM 1628 N N . GLN A 1 216 ? -15.020 -21.616 16.061 1.00 47.44 216 GLN A N 1
ATOM 1629 C CA . GLN A 1 216 ? -16.466 -21.381 15.976 1.00 47.44 216 GLN A CA 1
ATOM 1630 C C . GLN A 1 216 ? -17.090 -22.309 14.941 1.00 47.44 216 GLN A C 1
ATOM 1632 O O . GLN A 1 216 ? -17.140 -22.020 13.746 1.00 47.44 216 GLN A O 1
ATOM 1637 N N . GLY A 1 217 ? -17.540 -23.460 15.442 1.00 42.06 217 GLY A N 1
ATOM 1638 C CA . GLY A 1 217 ? -18.480 -24.316 14.743 1.00 42.06 217 GLY A CA 1
ATOM 1639 C C . GLY A 1 217 ? -19.699 -23.504 14.318 1.00 42.06 217 GLY A C 1
ATOM 1640 O O . GLY A 1 217 ? -20.275 -22.749 15.097 1.00 42.06 217 GLY A O 1
ATOM 1641 N N . ILE A 1 218 ? -20.071 -23.660 13.054 1.00 39.75 218 ILE A N 1
ATOM 1642 C CA . ILE A 1 218 ? -21.380 -23.268 12.556 1.00 39.75 218 ILE A CA 1
ATOM 1643 C C . ILE A 1 218 ? -22.380 -24.188 13.270 1.00 39.75 218 ILE A C 1
ATOM 1645 O O . ILE A 1 218 ? -22.567 -25.332 12.857 1.00 39.75 218 ILE A O 1
ATOM 1649 N N . GLU A 1 219 ? -22.981 -23.730 14.369 1.00 40.50 219 GLU A N 1
ATOM 1650 C CA . GLU A 1 219 ? -24.204 -24.339 14.891 1.00 40.50 219 GLU A CA 1
ATOM 1651 C C . GLU A 1 219 ? -25.308 -24.089 13.865 1.00 40.50 219 GLU A C 1
ATOM 1653 O O . GLU A 1 219 ? -25.906 -23.016 13.782 1.00 40.50 219 GLU A O 1
ATOM 1658 N N . VAL A 1 220 ? -25.539 -25.086 13.015 1.00 41.00 220 VAL A N 1
ATOM 1659 C CA . VAL A 1 220 ? -26.720 -25.128 12.161 1.00 41.00 220 VAL A CA 1
ATOM 1660 C C . VAL A 1 220 ? -27.894 -25.453 13.078 1.00 41.00 220 VAL A C 1
ATOM 1662 O O . VAL A 1 220 ? -27.988 -26.566 13.598 1.00 41.00 220 VAL A O 1
ATOM 1665 N N . ALA A 1 221 ? -28.761 -24.470 13.317 1.00 48.16 221 ALA A N 1
ATOM 1666 C CA . ALA A 1 221 ? -29.985 -24.669 14.081 1.00 48.16 221 ALA A CA 1
ATOM 1667 C C . ALA A 1 221 ? -30.822 -25.808 13.458 1.00 48.16 221 ALA A C 1
ATOM 1669 O O . ALA A 1 221 ? -30.947 -25.865 12.231 1.00 48.16 221 ALA A O 1
ATOM 1670 N N . PRO A 1 222 ? -31.397 -26.721 14.263 1.00 49.53 222 PRO A N 1
ATOM 1671 C CA . PRO A 1 222 ? -32.235 -27.789 13.742 1.00 49.53 222 PRO A CA 1
ATOM 1672 C C . PRO A 1 222 ? -33.526 -27.201 13.164 1.00 49.53 222 PRO A C 1
ATOM 1674 O O . PRO A 1 222 ? -34.364 -26.651 13.880 1.00 49.53 222 PRO A O 1
ATOM 1677 N N . GLU A 1 223 ? -33.674 -27.331 11.850 1.00 58.91 223 GLU A N 1
ATOM 1678 C CA . GLU A 1 223 ? -34.881 -26.995 11.105 1.00 58.91 223 GLU A CA 1
ATOM 1679 C C . GLU A 1 223 ? -36.016 -27.936 11.552 1.00 58.91 223 GLU A C 1
ATOM 1681 O O . GLU A 1 223 ? -36.010 -29.137 11.269 1.00 58.91 223 GLU A O 1
ATOM 1686 N N . LYS A 1 224 ? -36.971 -27.411 12.327 1.00 61.66 224 LYS A N 1
ATOM 1687 C CA . LYS A 1 224 ? -38.184 -28.139 12.712 1.00 61.66 224 LYS A CA 1
ATOM 1688 C C . LYS A 1 224 ? -39.139 -28.167 11.522 1.00 61.66 224 LYS A C 1
ATOM 1690 O O . LYS A 1 224 ? -39.805 -27.176 11.247 1.00 61.66 224 LYS A O 1
ATOM 1695 N N . TRP A 1 225 ? -39.237 -29.315 10.864 1.00 52.66 225 TRP A N 1
ATOM 1696 C CA . TRP A 1 225 ? -40.334 -29.607 9.948 1.00 52.66 225 TRP A CA 1
ATOM 1697 C C . TRP A 1 225 ? -41.514 -30.140 10.765 1.00 52.66 225 TRP A C 1
ATOM 1699 O O . TRP A 1 225 ? -41.442 -31.226 11.341 1.00 52.66 225 TRP A O 1
ATOM 1709 N N . SER A 1 226 ? -42.571 -29.337 10.878 1.00 68.44 226 SER A N 1
ATOM 1710 C CA . SER A 1 226 ? -43.877 -29.772 11.373 1.00 68.44 226 SER A CA 1
ATOM 1711 C C . SER A 1 226 ? -44.618 -30.520 10.266 1.00 68.44 226 SER A C 1
ATOM 1713 O O . SER A 1 226 ? -44.720 -30.007 9.151 1.00 68.44 226 SER A O 1
ATOM 1715 N N . SER A 1 227 ? -45.078 -31.723 10.610 1.00 70.31 227 SER A N 1
ATOM 1716 C CA . SER A 1 227 ? -45.897 -32.632 9.797 1.00 70.31 227 SER A CA 1
ATOM 1717 C C . SER A 1 227 ? -47.213 -32.021 9.331 1.00 70.31 227 SER A C 1
ATOM 1719 O O . SER A 1 227 ? -47.771 -31.202 10.096 1.00 70.31 227 SER A O 1
#

Nearest PDB structures (foldseek):
  2cqz-assembly1_D  TM=2.236E-01  e=7.463E+00  Pyrococcus horikoshii OT3

Radius of gyration: 24.96 Å; Cα contacts (8 Å, |Δi|>4): 124; chains: 1; bounding box: 67×64×63 Å

Secondary structure (DSSP, 8-state):
--HHHHHHHHHHHHHHHHHHHHHHHS-SSSS-------S-SS-SSS--SSS------------TTTS-HHHHHHHTGGGS-THHHHHHHHHHHHHHHHHHHHSPPHHHHHHHHHHHHHHTTS--HHHHHHHHHHHHHHHHHHHHHHHHHHHHH-HHHHHHHHHHHHH---TT--HHHHHHHHHHHHHHT--SSHHHHHHHHHHS---TTTGGGGS------------